Protein AF-A0A848TI97-F1 (afdb_monomer_lite)

Sequence (240 aa):
MSGLKALLAIALVTLWPMAAMAQETSETAPTTDTRAETGGAQTLEDILRRQRGEEVDNSFRRDAVGNLEGGAPATNPLGTLGGASDPELWRAMRFGEADVTSQVRAPGATLLIQDSGMAWLQFREGPLRTYGGYFLLGVIALLALFFLIRGRIRIEHGKAGVTIERFKAVERFGHWLLAGSFILLGITGLITLFGRNGLMEWIGRENYATIALWSKWVHNNVSWAFMLGLVMVFVMWVFH

Radius of gyration: 33.2 Å; chains: 1; bounding box: 82×74×92 Å

Secondary structure (DSSP, 8-state):
--SSTTTSSSTTS---------------S-S--TTGGGT-PPPHHHHHHHHTT-----HHHHH----TT-PPPS-STT-PPPSS-HHHHHHHHHHT-S----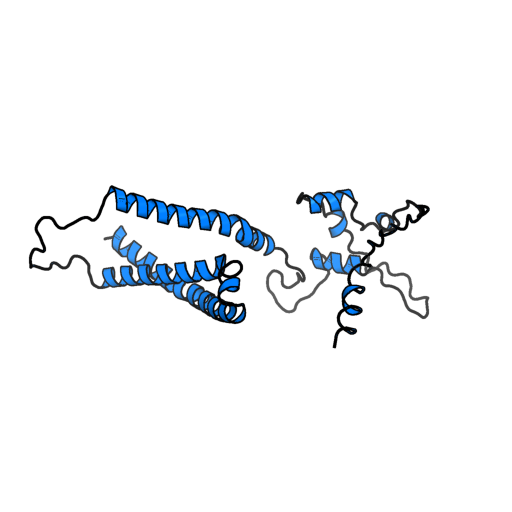SS-STTTT-SS--THHHHHHHIIIIIHHHHHHHHHHHHHHHHHHHHHH-----TT---S-----S-HHHHHHHHHHHHHHHHHHHHHHHHHHGGGTHHHHH-HHHHHHHHHHHHHHHHHHHHHHHHHHHHHHHHHH--

Structure (mmCIF, N/CA/C/O backbone):
data_AF-A0A848TI97-F1
#
_entry.id   AF-A0A848TI97-F1
#
loop_
_atom_site.group_PDB
_atom_site.id
_atom_site.type_symbol
_atom_site.label_atom_id
_atom_site.label_alt_id
_atom_site.label_comp_id
_atom_site.label_asym_id
_atom_site.label_entity_id
_atom_site.label_seq_id
_atom_site.pdbx_PDB_ins_code
_atom_site.Cartn_x
_atom_site.Cartn_y
_atom_site.Cartn_z
_atom_site.occupancy
_atom_site.B_iso_or_equiv
_atom_site.auth_seq_id
_atom_site.auth_comp_id
_atom_site.auth_asym_id
_atom_site.auth_atom_id
_atom_site.pdbx_PDB_model_num
ATOM 1 N N . MET A 1 1 ? -2.902 54.847 -37.237 1.00 53.16 1 MET A N 1
ATOM 2 C CA . MET A 1 1 ? -2.267 53.625 -36.675 1.00 53.16 1 MET A CA 1
ATOM 3 C C . MET A 1 1 ? -2.970 52.349 -37.167 1.00 53.16 1 MET A C 1
ATOM 5 O O . MET A 1 1 ? -3.284 51.465 -36.379 1.00 53.16 1 MET A O 1
ATOM 9 N N . SER A 1 2 ? -3.223 52.237 -38.474 1.00 55.47 2 SER A N 1
ATOM 10 C CA . SER A 1 2 ? -4.084 51.200 -39.076 1.00 55.47 2 SER A CA 1
ATOM 11 C C . SER A 1 2 ? -3.368 50.309 -40.102 1.00 55.47 2 SER A C 1
ATOM 13 O O . SER A 1 2 ? -4.016 49.500 -40.749 1.00 55.47 2 SER A O 1
ATOM 15 N N . GLY A 1 3 ? -2.041 50.424 -40.245 1.00 47.78 3 GLY A N 1
ATOM 16 C CA . GLY A 1 3 ? -1.264 49.641 -41.220 1.00 47.78 3 GLY A CA 1
ATOM 17 C C . GLY A 1 3 ? -0.557 48.405 -40.653 1.00 47.78 3 GLY A C 1
ATOM 18 O O . GLY A 1 3 ? -0.240 47.491 -41.401 1.00 47.78 3 GLY A O 1
ATOM 19 N N . LEU A 1 4 ? -0.331 48.333 -39.334 1.00 49.47 4 LEU A N 1
ATOM 20 C CA . LEU A 1 4 ? 0.509 47.278 -38.743 1.00 49.47 4 LEU A CA 1
ATOM 21 C C . LEU A 1 4 ? -0.271 46.012 -38.345 1.00 49.47 4 LEU A C 1
ATOM 23 O O . LEU A 1 4 ? 0.311 44.945 -38.193 1.00 49.47 4 LEU A O 1
ATOM 27 N N . LYS A 1 5 ? -1.602 46.101 -38.218 1.00 44.88 5 LYS A N 1
ATOM 28 C CA . LYS A 1 5 ? -2.453 44.953 -37.853 1.00 44.88 5 LYS A CA 1
ATOM 29 C C . LYS A 1 5 ? -2.842 44.072 -39.049 1.00 44.88 5 LYS A C 1
ATOM 31 O O . LYS A 1 5 ? -3.209 42.924 -38.843 1.00 44.88 5 LYS A O 1
ATOM 36 N N . ALA A 1 6 ? -2.720 44.574 -40.281 1.00 48.06 6 ALA A N 1
ATOM 37 C CA . ALA A 1 6 ? -3.031 43.806 -41.491 1.00 48.06 6 ALA A CA 1
ATOM 38 C C . ALA A 1 6 ? -1.888 42.860 -41.914 1.00 48.06 6 ALA A C 1
ATOM 40 O O . ALA A 1 6 ? -2.142 41.823 -42.516 1.00 48.06 6 ALA A O 1
ATOM 41 N N . LEU A 1 7 ? -0.640 43.164 -41.539 1.00 45.84 7 LEU A N 1
ATOM 42 C CA . LEU A 1 7 ? 0.528 42.326 -41.846 1.00 45.84 7 LEU A CA 1
ATOM 43 C C . LEU A 1 7 ? 0.664 41.102 -40.925 1.00 45.84 7 LEU A C 1
ATOM 45 O O . LEU A 1 7 ? 1.221 40.090 -41.334 1.00 45.84 7 LEU A O 1
ATOM 49 N N . LEU A 1 8 ? 0.091 41.148 -39.719 1.00 44.03 8 LEU A N 1
ATOM 50 C CA . LEU A 1 8 ? 0.062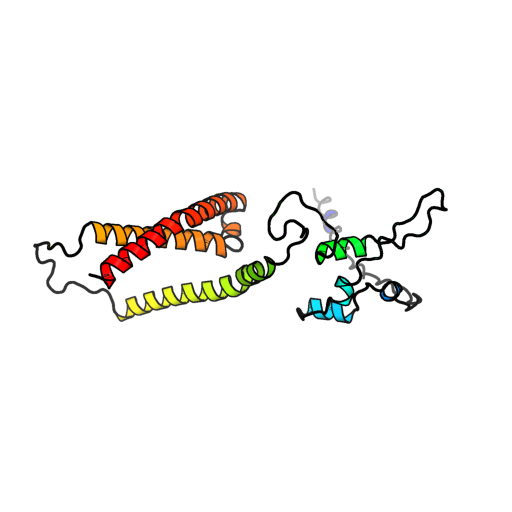 40.009 -38.791 1.00 44.03 8 LEU A CA 1
ATOM 51 C C . LEU A 1 8 ? -1.095 39.030 -39.054 1.00 44.03 8 LEU A C 1
ATOM 53 O O . LEU A 1 8 ? -1.069 37.915 -38.547 1.00 44.03 8 LEU A O 1
ATOM 57 N N . ALA A 1 9 ? -2.079 39.414 -39.875 1.00 43.94 9 ALA A N 1
ATOM 58 C CA . ALA A 1 9 ? -3.215 38.563 -40.238 1.00 43.94 9 ALA A CA 1
ATOM 59 C C . ALA A 1 9 ? -2.976 37.715 -41.505 1.00 43.94 9 ALA A C 1
ATOM 61 O O . ALA A 1 9 ? -3.715 36.768 -41.748 1.00 43.94 9 ALA A O 1
ATOM 62 N N . ILE A 1 10 ? -1.929 38.009 -42.288 1.00 46.66 10 ILE A N 1
ATOM 63 C CA . ILE A 1 10 ? -1.540 37.219 -43.476 1.00 46.66 10 ILE A CA 1
ATOM 64 C C . ILE A 1 10 ? -0.484 36.150 -43.127 1.00 46.66 10 ILE A C 1
ATOM 66 O O . ILE A 1 10 ? -0.292 35.196 -43.873 1.00 46.66 10 ILE A O 1
ATOM 70 N N . ALA A 1 11 ? 0.132 36.223 -41.944 1.00 43.09 11 ALA A N 1
ATOM 71 C CA . ALA A 1 11 ? 1.093 35.224 -41.470 1.00 43.09 11 ALA A CA 1
ATOM 72 C C . ALA A 1 11 ? 0.447 33.947 -40.881 1.00 43.09 11 ALA A C 1
ATOM 74 O O . ALA A 1 11 ? 1.165 33.070 -40.408 1.00 43.09 11 ALA A O 1
ATOM 75 N N . LEU A 1 12 ? -0.889 33.826 -40.892 1.00 47.03 12 LEU A N 1
ATOM 76 C CA . LEU A 1 12 ? -1.622 32.749 -40.208 1.00 47.03 12 LEU A CA 1
ATOM 77 C C . LEU A 1 12 ? -2.397 31.793 -41.142 1.00 47.03 12 LEU A C 1
ATOM 79 O O . LEU A 1 12 ? -3.227 31.029 -40.660 1.00 47.03 12 LEU A O 1
ATOM 83 N N . VAL A 1 13 ? -2.157 31.800 -42.463 1.00 50.47 13 VAL A N 1
ATOM 84 C CA . VAL A 1 13 ? -2.887 30.919 -43.416 1.00 50.47 13 VAL A CA 1
ATOM 85 C C . VAL A 1 13 ? -1.974 30.251 -44.461 1.00 50.47 13 VAL A C 1
ATOM 87 O O . VAL A 1 13 ? -2.384 29.967 -45.578 1.00 50.47 13 VAL A O 1
ATOM 90 N N . THR A 1 14 ? -0.728 29.926 -44.113 1.00 47.53 14 THR A N 1
ATOM 91 C CA . THR A 1 14 ? 0.112 29.036 -44.946 1.00 47.53 14 THR A CA 1
ATOM 92 C C . THR A 1 14 ? 0.763 27.919 -44.132 1.00 47.53 14 THR A C 1
ATOM 94 O O . THR A 1 14 ? 1.925 27.580 -44.319 1.00 47.53 14 THR A O 1
ATOM 97 N N . LEU A 1 15 ? -0.012 27.279 -43.254 1.00 48.12 15 LEU A N 1
ATOM 98 C CA . LEU A 1 15 ? 0.255 25.895 -42.851 1.00 48.12 15 LEU A CA 1
ATOM 99 C C . LEU A 1 15 ? -0.402 24.978 -43.885 1.00 48.12 15 LEU A C 1
ATOM 101 O O . LEU A 1 15 ? -1.470 24.410 -43.668 1.00 48.12 15 LEU A O 1
ATOM 105 N N . TRP A 1 16 ? 0.229 24.893 -45.056 1.00 46.00 16 TRP A N 1
ATOM 106 C CA . TRP A 1 16 ? -0.053 23.827 -46.009 1.00 46.00 16 TRP A CA 1
ATOM 107 C C . TRP A 1 16 ? 0.315 22.511 -45.311 1.00 46.00 16 TRP A C 1
ATOM 109 O O . TRP A 1 16 ? 1.424 22.425 -44.775 1.00 46.00 16 TRP A O 1
ATOM 119 N N . PRO A 1 17 ? -0.559 21.490 -45.268 1.00 47.03 17 PRO A N 1
ATOM 120 C CA . PRO A 1 17 ? -0.139 20.177 -44.821 1.00 47.03 17 PRO A CA 1
ATOM 121 C C . PRO A 1 17 ? 0.879 19.701 -45.850 1.00 47.03 17 PRO A C 1
ATOM 123 O O . PRO A 1 17 ? 0.531 19.337 -46.973 1.00 47.03 17 PRO A O 1
ATOM 126 N N . MET A 1 18 ? 2.156 19.791 -45.497 1.00 46.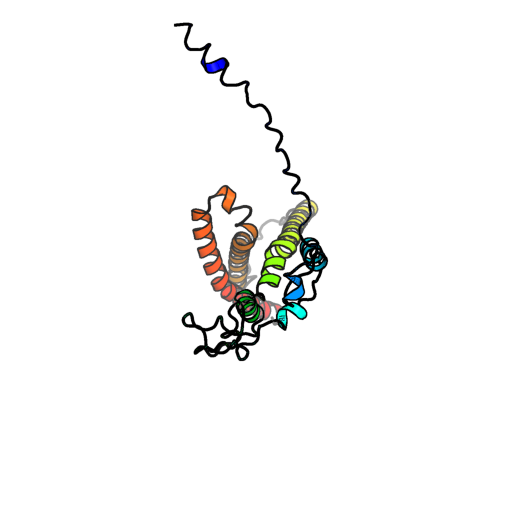97 18 MET A N 1
ATOM 127 C CA . MET A 1 18 ? 3.212 19.124 -46.227 1.00 46.97 18 MET A CA 1
ATOM 128 C C . MET A 1 18 ? 2.890 17.643 -46.079 1.00 46.97 18 MET A C 1
ATOM 130 O O . MET A 1 18 ? 3.124 17.053 -45.025 1.00 46.97 18 MET A O 1
ATOM 134 N N . ALA A 1 19 ? 2.217 17.087 -47.089 1.00 49.47 19 ALA A N 1
ATOM 135 C CA . ALA A 1 19 ? 2.022 15.660 -47.207 1.00 49.47 19 ALA A CA 1
ATOM 136 C C . ALA A 1 19 ? 3.409 15.056 -47.022 1.00 49.47 19 ALA A C 1
ATOM 138 O O . ALA A 1 19 ? 4.317 15.343 -47.804 1.00 49.47 19 ALA A O 1
ATOM 139 N N . ALA A 1 20 ? 3.592 14.319 -45.928 1.00 46.25 20 ALA A N 1
ATOM 140 C CA . ALA A 1 20 ? 4.771 13.509 -45.746 1.00 46.25 20 ALA A CA 1
ATOM 141 C C . ALA A 1 20 ? 4.790 12.568 -46.949 1.00 46.25 20 ALA A C 1
ATOM 143 O O . ALA A 1 20 ? 4.002 11.628 -47.025 1.00 46.25 20 ALA A O 1
ATOM 144 N N . MET A 1 21 ? 5.619 12.893 -47.938 1.00 47.53 21 MET A N 1
ATOM 145 C CA . MET A 1 21 ? 5.989 11.958 -48.978 1.00 47.53 21 MET A CA 1
ATOM 146 C C . MET A 1 21 ? 6.680 10.832 -48.222 1.00 47.53 21 MET A C 1
ATOM 148 O O . MET A 1 21 ? 7.819 10.979 -47.781 1.00 47.53 21 MET A O 1
ATOM 152 N N . ALA A 1 22 ? 5.941 9.753 -47.966 1.00 41.53 22 ALA A N 1
ATOM 153 C CA . ALA A 1 22 ? 6.539 8.491 -47.596 1.00 41.53 22 ALA A CA 1
ATOM 154 C C . ALA A 1 22 ? 7.523 8.187 -48.721 1.00 41.53 22 ALA A C 1
ATOM 1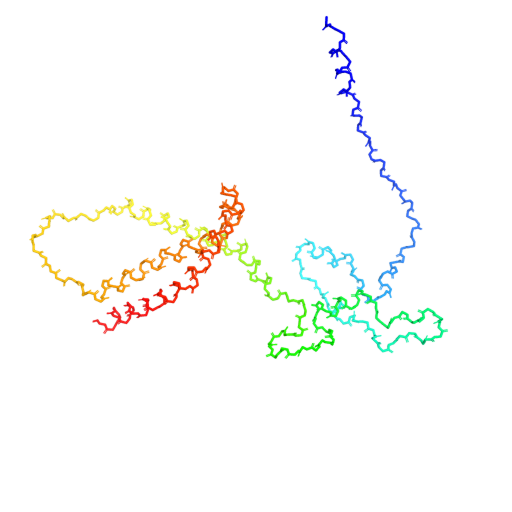56 O O . ALA A 1 22 ? 7.132 8.014 -49.874 1.00 41.53 22 ALA A O 1
ATOM 157 N N . GLN A 1 23 ? 8.809 8.261 -48.405 1.00 41.59 23 GLN A N 1
ATOM 158 C CA . GLN A 1 23 ? 9.839 7.865 -49.336 1.00 41.59 23 GLN A CA 1
ATOM 159 C C . GLN A 1 23 ? 9.657 6.358 -49.516 1.00 41.59 23 GLN A C 1
ATOM 161 O O . GLN A 1 23 ? 10.017 5.591 -48.626 1.00 41.59 23 GLN A O 1
ATOM 166 N N . GLU A 1 24 ? 9.027 5.940 -50.617 1.00 39.12 24 GLU A N 1
ATOM 167 C CA . GLU A 1 24 ? 9.082 4.555 -51.073 1.00 39.12 24 GLU A CA 1
ATOM 168 C C . GLU A 1 24 ? 10.549 4.267 -51.393 1.00 39.12 24 GLU A C 1
ATOM 170 O O . GLU A 1 24 ? 11.046 4.503 -52.494 1.00 39.12 24 GLU A O 1
ATOM 175 N N . THR A 1 25 ? 11.289 3.815 -50.385 1.00 41.06 25 THR A N 1
ATOM 176 C CA . THR A 1 25 ? 12.524 3.081 -50.610 1.00 41.06 25 THR A CA 1
ATOM 177 C C . THR A 1 25 ? 12.141 1.863 -51.423 1.00 41.06 25 THR A C 1
ATOM 179 O O . THR A 1 25 ? 11.488 0.961 -50.905 1.00 41.06 25 THR A O 1
ATOM 182 N N . SER A 1 26 ? 12.512 1.860 -52.702 1.00 40.53 26 SER A N 1
ATOM 183 C CA . SER A 1 26 ? 12.448 0.674 -53.541 1.00 40.53 26 SER A CA 1
ATOM 184 C C . SER A 1 26 ? 13.139 -0.465 -52.792 1.00 40.53 26 SER A C 1
ATOM 186 O O . SER A 1 26 ? 14.353 -0.427 -52.573 1.00 40.53 26 SER A O 1
ATOM 188 N N . GLU A 1 27 ? 12.348 -1.436 -52.336 1.00 45.88 27 GLU A N 1
ATOM 189 C CA . GLU A 1 27 ? 12.813 -2.678 -51.728 1.00 45.88 27 GLU A CA 1
ATOM 190 C C . GLU A 1 27 ? 13.567 -3.495 -52.779 1.00 45.88 27 GLU A C 1
ATOM 192 O O . GLU A 1 27 ? 13.060 -4.415 -53.408 1.00 45.88 27 GLU A O 1
ATOM 197 N N . THR A 1 28 ? 14.830 -3.146 -52.961 1.00 43.72 28 THR A N 1
ATOM 198 C CA . THR A 1 28 ? 15.883 -4.099 -53.303 1.00 43.72 28 THR A CA 1
ATOM 199 C C . THR A 1 28 ? 16.919 -4.064 -52.187 1.00 43.72 28 THR A C 1
ATOM 201 O O . THR A 1 28 ? 18.118 -3.951 -52.418 1.00 43.72 28 THR A O 1
ATOM 204 N N . ALA A 1 29 ? 16.445 -4.115 -50.939 1.00 43.94 29 ALA A N 1
ATOM 205 C CA . ALA A 1 29 ? 17.252 -4.684 -49.875 1.00 43.94 29 ALA A CA 1
ATOM 206 C C . ALA A 1 29 ? 17.228 -6.205 -50.086 1.00 43.94 29 ALA A C 1
ATOM 208 O O . ALA A 1 29 ? 16.154 -6.750 -50.356 1.00 43.94 29 ALA A O 1
ATOM 209 N N . PRO A 1 30 ? 18.366 -6.911 -50.014 1.00 46.81 30 PRO A N 1
ATOM 210 C CA . PRO A 1 30 ? 18.322 -8.362 -49.989 1.00 46.81 30 PRO A CA 1
ATOM 211 C C . PRO A 1 30 ? 17.417 -8.777 -48.823 1.00 46.81 30 PRO A C 1
ATOM 213 O O . PRO A 1 30 ? 17.625 -8.355 -47.689 1.00 46.81 30 PRO A O 1
ATOM 216 N N . THR A 1 31 ? 16.405 -9.598 -49.104 1.00 51.91 31 THR A N 1
ATOM 217 C CA . THR A 1 31 ? 15.517 -10.233 -48.112 1.00 51.91 31 THR A CA 1
ATOM 218 C C . THR A 1 31 ? 16.251 -11.238 -47.219 1.00 51.91 31 THR A C 1
ATOM 220 O O . THR A 1 31 ? 15.635 -11.928 -46.409 1.00 51.91 31 THR A O 1
ATOM 223 N N . THR A 1 32 ? 17.573 -11.325 -47.346 1.00 53.19 32 THR A N 1
ATOM 224 C CA . THR A 1 32 ? 18.442 -11.999 -46.398 1.00 53.19 32 THR A CA 1
ATOM 225 C C . THR A 1 32 ? 18.477 -11.170 -45.120 1.00 53.19 32 THR A C 1
ATOM 227 O O . THR A 1 32 ? 19.192 -10.171 -45.030 1.00 53.19 32 THR A O 1
ATOM 230 N N . ASP A 1 33 ? 17.683 -11.570 -44.127 1.00 57.28 33 ASP A N 1
ATOM 231 C CA . ASP A 1 33 ? 17.816 -11.077 -42.759 1.00 57.28 33 ASP A CA 1
ATOM 232 C C . ASP A 1 33 ? 19.181 -11.523 -42.214 1.00 57.28 33 ASP A C 1
ATOM 234 O O . ASP A 1 33 ? 19.317 -12.556 -41.559 1.00 57.28 33 ASP A O 1
ATOM 238 N N . THR A 1 34 ? 20.216 -10.736 -42.505 1.00 58.34 34 THR A N 1
ATOM 239 C CA . THR A 1 34 ? 21.594 -10.946 -42.035 1.00 58.34 34 THR A CA 1
ATOM 240 C C . THR A 1 34 ? 21.673 -11.005 -40.509 1.00 58.34 34 THR A C 1
ATOM 242 O O . THR A 1 34 ? 22.643 -11.512 -39.948 1.00 58.34 34 THR A O 1
ATOM 245 N N . ARG A 1 35 ? 20.637 -10.529 -39.801 1.00 59.88 35 ARG A N 1
ATOM 246 C CA . ARG A 1 35 ? 20.524 -10.663 -38.351 1.00 59.88 35 ARG A CA 1
ATOM 247 C C . ARG A 1 35 ? 20.153 -12.087 -37.950 1.00 59.88 35 ARG A C 1
ATOM 249 O O . ARG A 1 35 ? 20.730 -12.596 -36.989 1.00 59.88 35 ARG A O 1
ATOM 256 N N . ALA A 1 36 ? 19.232 -12.733 -38.664 1.00 59.34 36 ALA A N 1
ATOM 257 C CA . ALA A 1 36 ? 18.858 -14.128 -38.422 1.00 59.34 36 ALA A CA 1
ATOM 258 C C . ALA A 1 36 ? 20.059 -15.075 -38.590 1.00 59.34 36 ALA A C 1
ATOM 260 O O . ALA A 1 36 ? 20.209 -16.023 -37.820 1.00 59.34 36 ALA A O 1
ATOM 261 N N . GLU A 1 37 ? 20.970 -14.755 -39.512 1.00 58.28 37 GLU A N 1
ATOM 262 C CA . GLU A 1 37 ? 22.201 -15.520 -39.765 1.00 58.28 37 GLU A CA 1
ATOM 263 C C . GLU A 1 37 ? 23.204 -15.487 -38.599 1.00 58.28 37 GLU A C 1
ATOM 265 O O . GLU A 1 37 ? 24.027 -16.388 -38.466 1.00 58.28 37 GLU A O 1
ATOM 270 N N . THR A 1 38 ? 23.106 -14.498 -37.702 1.00 61.78 38 THR A N 1
ATOM 271 C CA . THR A 1 38 ? 23.976 -14.382 -36.513 1.00 61.78 38 THR A CA 1
ATOM 272 C C . THR A 1 38 ? 23.453 -15.156 -35.293 1.00 61.78 38 THR A C 1
ATOM 274 O O . THR A 1 38 ? 23.946 -14.976 -34.183 1.00 61.78 38 THR A O 1
ATOM 277 N N . GLY A 1 39 ? 22.438 -16.016 -35.469 1.00 58.78 39 GLY A N 1
ATOM 278 C CA . GLY A 1 39 ? 22.024 -17.028 -34.482 1.00 58.78 39 GLY A CA 1
ATOM 279 C C . GLY A 1 39 ? 21.365 -16.501 -33.200 1.00 58.78 39 GLY A C 1
ATOM 280 O O . GLY A 1 39 ? 21.040 -17.279 -32.309 1.00 58.78 39 GLY A O 1
ATOM 281 N N . GLY A 1 40 ? 21.141 -15.187 -33.092 1.00 64.12 40 GLY A N 1
ATOM 282 C CA . GLY A 1 40 ? 20.609 -14.550 -31.883 1.00 64.12 40 GLY A CA 1
ATOM 283 C C . GLY A 1 40 ? 19.480 -13.543 -32.113 1.00 64.12 40 GLY A C 1
ATOM 284 O O . GLY A 1 40 ? 19.092 -12.854 -31.160 1.00 64.12 40 GLY A O 1
ATOM 285 N N . ALA A 1 41 ? 18.984 -13.404 -33.344 1.00 72.19 41 ALA A N 1
ATOM 286 C CA . ALA A 1 41 ? 17.904 -12.480 -33.674 1.00 72.19 41 ALA A CA 1
ATOM 287 C C . ALA A 1 41 ? 16.542 -13.027 -33.250 1.00 72.19 41 ALA A C 1
ATOM 289 O O . ALA A 1 41 ? 16.267 -14.215 -33.360 1.00 72.19 41 ALA A O 1
ATOM 290 N N . GLN A 1 42 ? 15.679 -12.134 -32.772 1.00 79.00 42 GLN A N 1
ATOM 291 C CA . GLN A 1 42 ? 14.278 -12.479 -32.569 1.00 79.00 42 GLN A CA 1
ATOM 292 C C . GLN A 1 42 ? 13.565 -12.529 -33.906 1.00 79.00 42 GLN A C 1
ATOM 294 O O . GLN A 1 42 ? 13.802 -11.658 -34.745 1.00 79.00 42 GLN A O 1
ATOM 299 N N . THR A 1 43 ? 12.651 -13.479 -34.062 1.00 84.50 43 THR A N 1
ATOM 300 C CA . THR A 1 43 ? 11.761 -13.468 -35.219 1.00 84.50 43 THR A CA 1
ATOM 301 C C . THR A 1 43 ? 10.735 -12.343 -35.081 1.00 84.50 43 THR A C 1
ATOM 303 O O . THR A 1 43 ? 10.448 -11.858 -33.980 1.00 84.50 43 THR A O 1
ATOM 306 N N . LEU A 1 44 ? 10.151 -11.924 -36.205 1.00 86.31 44 LEU A N 1
ATOM 307 C CA . LEU A 1 44 ? 9.017 -11.001 -36.187 1.00 86.31 44 LEU A CA 1
ATOM 308 C C . LEU A 1 44 ? 7.871 -11.554 -35.329 1.00 86.31 44 LEU A C 1
ATOM 310 O O . LEU A 1 44 ? 7.284 -10.809 -34.548 1.00 86.31 44 LEU A O 1
ATOM 314 N N . GLU A 1 45 ? 7.592 -12.856 -35.423 1.00 86.31 45 GLU A N 1
ATOM 315 C CA . GLU A 1 45 ? 6.532 -13.480 -34.632 1.00 86.31 45 GLU A CA 1
ATOM 316 C C . GLU A 1 45 ? 6.812 -13.353 -33.130 1.00 86.31 45 GLU A C 1
ATOM 318 O O . GLU A 1 45 ? 5.928 -12.937 -32.389 1.00 86.31 45 GLU A O 1
ATOM 323 N N . ASP A 1 46 ? 8.048 -13.568 -32.671 1.00 85.38 46 ASP A N 1
ATOM 324 C CA . ASP A 1 46 ? 8.413 -13.370 -31.258 1.00 85.38 46 ASP A CA 1
ATOM 325 C C . ASP A 1 46 ? 8.172 -11.932 -30.781 1.00 85.38 46 ASP A C 1
ATOM 327 O O . ASP A 1 46 ? 7.780 -11.691 -29.633 1.00 85.38 46 ASP A O 1
ATOM 331 N N . ILE A 1 47 ? 8.426 -10.953 -31.654 1.00 85.81 47 ILE A N 1
ATOM 332 C CA . ILE A 1 47 ? 8.194 -9.536 -31.357 1.00 85.81 47 ILE A CA 1
ATOM 333 C C . ILE A 1 47 ? 6.694 -9.275 -31.230 1.00 85.81 47 ILE A C 1
ATOM 335 O O . ILE A 1 47 ? 6.265 -8.651 -30.254 1.00 85.81 47 ILE A O 1
ATOM 339 N N . LEU A 1 48 ? 5.900 -9.775 -32.177 1.00 91.50 48 LEU A N 1
ATOM 340 C CA . LEU A 1 48 ? 4.450 -9.609 -32.170 1.00 91.50 48 LEU A CA 1
ATOM 341 C C . LEU A 1 48 ? 3.808 -10.327 -30.973 1.00 91.50 48 LEU A C 1
ATOM 343 O O . LEU A 1 48 ? 2.962 -9.735 -30.303 1.00 91.50 48 LEU A O 1
ATOM 347 N N . ARG A 1 49 ? 4.255 -11.540 -30.624 1.00 91.88 49 ARG A N 1
ATOM 348 C CA . ARG A 1 49 ? 3.808 -12.271 -29.422 1.00 91.88 49 ARG A CA 1
ATOM 349 C C . ARG A 1 49 ? 4.046 -11.467 -28.150 1.00 91.88 49 ARG A C 1
ATOM 351 O O . ARG A 1 49 ? 3.121 -11.280 -27.363 1.00 91.88 49 ARG A O 1
ATOM 358 N N . ARG A 1 50 ? 5.238 -10.879 -27.989 1.00 88.62 50 ARG A N 1
ATOM 359 C CA . ARG A 1 50 ? 5.526 -9.990 -26.850 1.00 88.62 50 ARG A CA 1
ATOM 360 C C . ARG A 1 50 ? 4.613 -8.765 -26.827 1.00 88.62 50 ARG A C 1
ATOM 362 O O . ARG A 1 50 ? 4.161 -8.375 -25.755 1.00 88.62 50 ARG A O 1
ATOM 369 N N . GLN A 1 51 ? 4.352 -8.148 -27.980 1.00 92.06 51 GLN A N 1
ATOM 370 C CA . GLN A 1 51 ? 3.448 -6.994 -28.065 1.00 92.06 51 GLN A CA 1
ATOM 371 C C . GLN A 1 51 ? 2.008 -7.354 -27.681 1.00 92.06 51 GLN A C 1
ATOM 373 O O . GLN A 1 51 ? 1.319 -6.530 -27.085 1.00 92.06 51 GLN A O 1
ATOM 378 N N . ARG A 1 52 ? 1.575 -8.588 -27.963 1.00 94.44 52 ARG A N 1
ATOM 379 C CA . ARG A 1 52 ? 0.284 -9.131 -27.515 1.00 94.44 52 ARG A CA 1
ATOM 380 C C . ARG A 1 52 ? 0.276 -9.564 -26.041 1.00 94.44 52 ARG A C 1
ATOM 382 O O . ARG A 1 52 ? -0.787 -9.875 -25.517 1.00 94.44 52 ARG A O 1
ATOM 389 N N . GLY A 1 53 ? 1.428 -9.561 -25.367 1.00 86.75 53 GLY A N 1
ATOM 390 C CA . GLY A 1 53 ? 1.571 -10.040 -23.990 1.00 86.75 53 GLY A CA 1
ATOM 391 C C . GLY A 1 53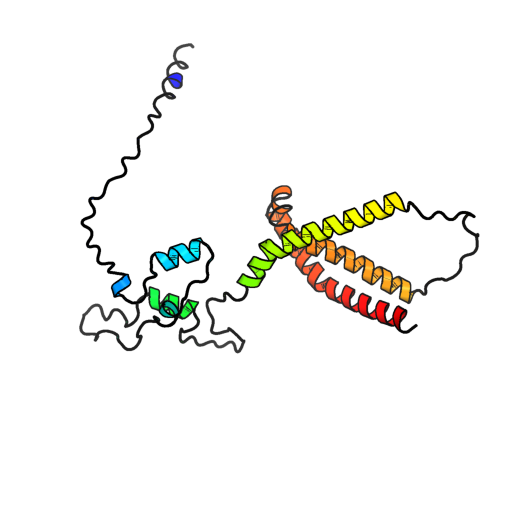 ? 1.587 -11.567 -23.861 1.00 86.75 53 GLY A C 1
ATOM 392 O O . GLY A 1 53 ? 1.353 -12.083 -22.772 1.00 86.75 53 GLY A O 1
ATOM 393 N N . GLU A 1 54 ? 1.842 -12.290 -24.952 1.00 90.69 54 GLU A N 1
ATOM 394 C CA . GLU A 1 54 ? 1.978 -13.747 -24.948 1.00 90.69 54 GLU A CA 1
ATOM 395 C C . GLU A 1 54 ? 3.365 -14.182 -24.461 1.00 90.69 54 GLU A C 1
ATOM 397 O O . GLU A 1 54 ? 4.358 -13.460 -24.605 1.00 90.69 54 GLU A O 1
ATOM 402 N N . GLU A 1 55 ? 3.446 -15.399 -23.921 1.00 86.00 55 GLU A N 1
ATOM 403 C CA . GLU A 1 55 ? 4.726 -16.009 -23.574 1.00 86.00 55 GLU A CA 1
ATOM 404 C C . GLU A 1 55 ? 5.562 -16.266 -24.832 1.00 86.00 55 GLU A C 1
ATOM 406 O O . GLU A 1 55 ? 5.108 -16.881 -25.799 1.00 86.00 55 GLU A O 1
ATOM 411 N N . VAL A 1 56 ? 6.809 -15.802 -24.796 1.00 86.75 56 VAL A N 1
ATOM 412 C CA . VAL A 1 56 ? 7.800 -15.995 -25.857 1.00 86.75 56 VAL A CA 1
ATOM 413 C C . VAL A 1 56 ? 8.863 -16.949 -25.337 1.00 86.75 56 VAL A C 1
ATOM 415 O O . VAL A 1 56 ? 9.404 -16.728 -24.250 1.00 86.75 56 VAL A O 1
ATOM 418 N N . ASP A 1 57 ? 9.190 -17.981 -26.115 1.00 84.75 57 ASP A N 1
ATOM 419 C CA . ASP A 1 57 ? 10.324 -18.837 -25.787 1.00 84.75 57 ASP A CA 1
ATOM 420 C C . ASP A 1 57 ? 11.625 -18.040 -25.953 1.00 84.75 57 ASP A C 1
ATOM 422 O O . ASP A 1 57 ? 11.905 -17.455 -26.999 1.00 84.75 57 ASP A O 1
ATOM 426 N N . ASN A 1 58 ? 12.402 -17.968 -24.876 1.00 84.06 58 ASN A N 1
ATOM 427 C CA . ASN A 1 58 ? 13.677 -17.263 -24.847 1.00 84.06 58 ASN A CA 1
ATOM 428 C C . ASN A 1 58 ? 14.867 -18.233 -24.770 1.00 84.06 58 ASN A C 1
ATOM 430 O O . ASN A 1 58 ? 15.980 -17.754 -24.562 1.00 84.06 58 ASN A O 1
ATOM 434 N N . SER A 1 59 ? 14.664 -19.546 -24.942 1.00 84.38 59 SER A N 1
ATOM 435 C CA . SER A 1 59 ? 15.728 -20.567 -24.971 1.00 84.38 59 SER A CA 1
ATOM 436 C C . SER A 1 59 ? 16.863 -20.173 -25.924 1.00 84.38 59 SER A C 1
ATOM 438 O O . SER A 1 59 ? 17.986 -19.936 -25.486 1.00 84.38 59 SER A O 1
ATOM 440 N N . PHE A 1 60 ? 16.533 -19.888 -27.189 1.00 82.38 60 PHE A N 1
ATOM 441 C CA . PHE A 1 60 ? 17.500 -19.470 -28.213 1.00 82.38 60 PHE A CA 1
ATOM 442 C C . PHE A 1 60 ? 18.308 -18.220 -27.825 1.00 82.38 60 PHE A C 1
ATOM 444 O O . PHE A 1 60 ? 19.438 -18.028 -28.264 1.00 82.38 60 PHE A O 1
ATOM 451 N N . ARG A 1 61 ? 17.727 -17.330 -27.010 1.00 83.44 61 ARG A N 1
ATOM 452 C CA . ARG A 1 61 ? 18.408 -16.135 -26.507 1.00 83.44 61 ARG A CA 1
ATOM 453 C C . ARG A 1 61 ? 19.297 -16.482 -25.328 1.00 83.44 61 ARG A C 1
ATOM 455 O O . ARG A 1 61 ? 20.410 -15.977 -25.256 1.00 83.44 61 ARG A O 1
ATOM 462 N N . ARG A 1 62 ? 18.787 -17.274 -24.392 1.00 84.00 62 ARG A N 1
ATOM 463 C CA . ARG A 1 62 ? 19.516 -17.668 -23.190 1.00 84.00 62 ARG A CA 1
ATOM 464 C C . ARG A 1 62 ? 20.797 -18.410 -23.544 1.00 84.00 62 ARG A C 1
ATOM 466 O O . ARG A 1 62 ? 21.822 -18.106 -22.956 1.00 84.00 62 ARG A O 1
ATOM 473 N N . ASP A 1 63 ? 20.738 -19.271 -24.551 1.00 83.62 63 ASP A N 1
ATOM 474 C CA . ASP A 1 63 ? 21.860 -20.133 -24.922 1.00 83.62 63 ASP A CA 1
ATOM 475 C C . ASP A 1 63 ? 22.880 -19.417 -25.829 1.00 83.62 63 ASP A C 1
ATOM 477 O O . ASP A 1 63 ? 24.051 -19.785 -25.891 1.00 83.62 63 ASP A O 1
ATOM 481 N N . ALA A 1 64 ? 22.471 -18.342 -26.510 1.00 83.50 64 ALA A N 1
ATOM 482 C CA . ALA A 1 64 ? 23.335 -17.562 -27.391 1.00 83.50 64 ALA A CA 1
ATOM 483 C C . ALA A 1 64 ? 24.163 -16.517 -26.612 1.00 83.50 64 ALA A C 1
ATOM 485 O O . ALA A 1 64 ? 23.976 -15.310 -26.770 1.00 83.50 64 ALA A O 1
ATOM 486 N N . VAL A 1 65 ? 25.082 -16.941 -25.749 1.00 80.50 65 VAL A N 1
ATOM 487 C CA . VAL A 1 65 ? 25.936 -16.034 -24.941 1.00 80.50 65 VAL A CA 1
ATOM 488 C C . VAL A 1 65 ? 27.309 -15.738 -25.556 1.00 80.50 65 VAL A C 1
ATOM 490 O O . VAL A 1 65 ? 28.139 -15.085 -24.929 1.00 80.50 65 VAL A O 1
ATOM 493 N N . GLY A 1 66 ? 27.518 -16.139 -26.814 1.00 75.75 66 GLY A N 1
ATOM 494 C CA . GLY A 1 66 ? 28.789 -15.984 -27.522 1.00 75.75 66 GLY A CA 1
ATOM 495 C C . GLY A 1 66 ? 29.853 -16.972 -27.036 1.00 75.75 66 GLY A C 1
ATOM 496 O O . GLY A 1 66 ? 29.698 -17.622 -26.003 1.00 75.75 66 GLY A O 1
ATOM 497 N N . ASN A 1 67 ? 30.943 -17.110 -27.794 1.00 73.38 67 ASN A N 1
ATOM 498 C CA . ASN A 1 67 ? 32.066 -17.969 -27.415 1.00 73.38 67 ASN A CA 1
ATOM 499 C C . ASN A 1 67 ? 33.266 -17.110 -27.009 1.00 73.38 67 ASN A C 1
ATOM 501 O O . ASN A 1 67 ? 34.049 -16.687 -27.858 1.00 73.38 67 ASN A O 1
ATOM 505 N N . LEU A 1 68 ? 33.446 -16.895 -25.705 1.00 65.81 68 LEU A N 1
ATOM 506 C CA . LEU A 1 68 ? 34.558 -16.098 -25.172 1.00 65.81 68 LEU A CA 1
ATOM 507 C C . LEU A 1 68 ? 35.942 -16.658 -25.556 1.00 65.81 68 LEU A C 1
ATOM 509 O O . LEU A 1 68 ? 36.893 -15.888 -25.681 1.00 65.81 68 LEU A O 1
ATOM 513 N N . GLU A 1 69 ? 36.051 -17.966 -25.802 1.00 65.44 69 GLU A N 1
ATOM 514 C CA . GLU A 1 69 ? 37.301 -18.648 -26.165 1.00 65.44 69 GLU A CA 1
ATOM 515 C C . GLU A 1 69 ? 37.555 -18.687 -27.685 1.00 65.44 69 GLU A C 1
ATOM 517 O O . GLU A 1 69 ? 38.658 -19.002 -28.127 1.00 65.44 69 GLU A O 1
ATOM 522 N N . GLY A 1 70 ? 36.554 -18.346 -28.504 1.00 63.97 70 GLY A N 1
ATOM 523 C CA . GLY A 1 70 ? 36.575 -18.476 -29.968 1.00 63.97 70 GLY A CA 1
ATOM 524 C C . GLY A 1 70 ? 37.081 -17.252 -30.735 1.00 63.97 70 GLY A C 1
ATOM 525 O O . GLY A 1 70 ? 36.818 -17.140 -31.932 1.00 63.97 70 GLY A O 1
ATOM 526 N N . GLY A 1 71 ? 37.753 -16.309 -30.068 1.00 64.25 71 GLY A N 1
ATOM 527 C CA . GLY A 1 71 ? 38.252 -15.086 -30.703 1.00 64.25 71 GLY A CA 1
ATOM 528 C C . GLY A 1 71 ? 39.238 -15.376 -31.841 1.00 64.25 71 GLY A C 1
ATOM 529 O O . GLY A 1 71 ? 40.099 -16.248 -31.722 1.00 64.25 71 GLY A O 1
ATOM 530 N N . ALA A 1 72 ? 39.133 -14.627 -32.946 1.00 64.69 72 ALA A N 1
ATOM 531 C CA . ALA A 1 72 ? 40.101 -14.704 -34.043 1.00 64.69 72 ALA A CA 1
ATOM 532 C C . ALA A 1 72 ? 41.531 -14.475 -33.511 1.00 64.69 72 ALA A C 1
ATOM 534 O O . ALA A 1 72 ? 41.695 -13.720 -32.556 1.00 64.69 72 ALA A O 1
ATOM 535 N N . PRO A 1 73 ? 42.576 -15.093 -34.088 1.00 65.00 73 PRO A N 1
ATOM 536 C CA . PRO A 1 73 ? 43.946 -14.916 -33.612 1.00 65.00 73 PRO A CA 1
ATOM 537 C C . PRO A 1 73 ? 44.410 -13.456 -33.754 1.00 65.00 73 PRO A C 1
ATOM 539 O O . PRO A 1 73 ? 44.034 -12.762 -34.699 1.00 65.00 73 PRO A O 1
ATOM 542 N N . ALA A 1 74 ? 45.254 -12.989 -32.824 1.00 66.31 74 ALA A N 1
ATOM 543 C CA . ALA A 1 74 ? 45.773 -11.615 -32.760 1.00 66.31 74 ALA A CA 1
ATOM 544 C C . ALA A 1 74 ? 46.835 -11.317 -33.827 1.00 66.31 74 ALA A C 1
ATOM 546 O O . ALA A 1 74 ? 47.968 -10.954 -33.529 1.00 66.31 74 ALA A O 1
ATOM 547 N N . THR A 1 75 ? 46.468 -11.494 -35.093 1.00 72.50 75 THR A N 1
ATOM 548 C CA . THR A 1 75 ? 47.345 -11.283 -36.250 1.00 72.50 75 THR A CA 1
ATOM 549 C C . THR A 1 75 ? 47.196 -9.891 -36.866 1.00 72.50 75 THR A C 1
ATOM 551 O O . THR A 1 75 ? 47.967 -9.538 -37.753 1.00 72.50 75 THR A O 1
ATOM 554 N N . ASN A 1 76 ? 46.219 -9.092 -36.425 1.00 73.19 76 ASN A N 1
ATOM 555 C CA . ASN A 1 76 ? 45.954 -7.745 -36.934 1.00 73.19 76 ASN A CA 1
ATOM 556 C C . ASN A 1 76 ? 46.533 -6.682 -35.970 1.00 73.19 76 ASN A C 1
ATOM 558 O O . ASN A 1 76 ? 46.309 -6.803 -34.765 1.00 73.19 76 ASN A O 1
ATOM 562 N N . PRO A 1 77 ? 47.232 -5.627 -36.440 1.00 73.00 77 PRO A N 1
ATOM 563 C CA . PRO A 1 77 ? 47.743 -4.536 -35.592 1.00 73.00 77 PRO A CA 1
ATOM 564 C C . PRO A 1 77 ? 46.686 -3.801 -34.748 1.00 73.00 77 PRO A C 1
ATOM 566 O O . PRO A 1 77 ? 47.046 -3.134 -33.783 1.00 73.00 77 PRO A O 1
ATOM 569 N N . LEU A 1 78 ? 45.396 -3.931 -35.080 1.00 74.56 78 LEU A N 1
ATOM 570 C CA . LEU A 1 78 ? 44.274 -3.400 -34.291 1.00 74.56 78 LEU A CA 1
ATOM 571 C C . LEU A 1 78 ? 43.773 -4.359 -33.192 1.00 74.56 78 LEU A C 1
ATOM 573 O O . LEU A 1 78 ? 42.819 -4.035 -32.488 1.00 74.56 78 LEU A O 1
ATOM 577 N N . GLY A 1 79 ? 44.403 -5.525 -33.034 1.00 69.25 79 GLY A N 1
ATOM 578 C CA . GLY A 1 79 ? 43.953 -6.576 -32.126 1.00 69.25 79 GLY A CA 1
ATOM 579 C C . GLY A 1 79 ? 42.789 -7.393 -32.690 1.00 69.25 79 GLY A C 1
ATOM 580 O O . GLY A 1 79 ? 42.462 -7.323 -33.878 1.00 69.25 79 GLY A O 1
ATOM 581 N N . THR A 1 80 ? 42.187 -8.212 -31.829 1.00 67.62 80 THR A N 1
ATOM 582 C CA . THR A 1 80 ? 41.053 -9.081 -32.160 1.00 67.62 80 THR A CA 1
ATOM 583 C C . THR A 1 80 ? 39.789 -8.447 -31.598 1.00 67.62 80 THR A C 1
ATOM 585 O O . THR A 1 80 ? 39.762 -7.990 -30.456 1.00 67.62 80 THR A O 1
ATOM 588 N N . LEU A 1 81 ? 38.729 -8.392 -32.403 1.00 65.25 81 LEU A N 1
ATOM 589 C CA . LEU A 1 81 ? 37.383 -8.233 -31.861 1.00 65.25 81 LEU A CA 1
ATOM 590 C C . LEU A 1 81 ? 37.138 -9.536 -31.082 1.00 65.25 81 LEU A C 1
ATOM 592 O O . LEU A 1 81 ? 37.309 -10.610 -31.658 1.00 65.25 81 LEU A O 1
ATOM 596 N N . GLY A 1 82 ? 36.896 -9.458 -29.772 1.00 69.88 82 GLY A N 1
ATOM 597 C CA . GLY A 1 82 ? 36.775 -10.635 -28.902 1.00 69.88 82 GLY A CA 1
ATOM 598 C C . GLY A 1 82 ? 35.769 -11.678 -29.416 1.00 69.88 82 GLY A C 1
ATOM 599 O O . GLY A 1 82 ? 34.962 -11.404 -30.299 1.00 69.88 82 GLY A O 1
ATOM 600 N N . GLY A 1 83 ? 35.807 -12.893 -28.862 1.00 73.56 83 GLY A N 1
ATOM 601 C CA . GLY A 1 83 ? 34.984 -14.016 -29.342 1.00 73.56 83 GLY A CA 1
ATOM 602 C C . GLY A 1 83 ? 33.469 -13.896 -29.097 1.00 73.56 83 GLY A C 1
ATOM 603 O O . GLY A 1 83 ? 32.701 -14.704 -29.615 1.00 73.56 83 GLY A O 1
ATOM 604 N N . ALA A 1 84 ? 33.030 -12.883 -28.343 1.00 78.31 84 ALA A N 1
ATOM 605 C CA . ALA A 1 84 ? 31.623 -12.564 -28.123 1.00 78.31 84 ALA A CA 1
ATOM 606 C C . ALA A 1 84 ? 31.321 -11.119 -28.537 1.00 78.31 84 ALA A C 1
ATOM 608 O O . ALA A 1 84 ? 32.116 -10.204 -28.315 1.00 78.31 84 ALA A O 1
ATOM 609 N N . SER A 1 85 ? 30.144 -10.920 -29.117 1.00 82.00 85 SER A N 1
ATOM 610 C CA . SER A 1 85 ? 29.609 -9.614 -29.495 1.00 82.00 85 SER A CA 1
ATOM 611 C C . SER A 1 85 ? 28.933 -8.903 -28.312 1.00 82.00 85 SER A C 1
ATOM 613 O O . SER A 1 85 ? 28.431 -9.545 -27.386 1.00 82.00 85 SER A O 1
ATOM 615 N N . ASP A 1 86 ? 28.845 -7.567 -28.346 1.00 82.88 86 ASP A N 1
ATOM 616 C CA . ASP A 1 86 ? 28.178 -6.792 -27.283 1.00 82.88 86 ASP A CA 1
ATOM 617 C C . ASP A 1 86 ? 26.751 -7.292 -26.959 1.00 82.88 86 ASP A C 1
ATOM 619 O O . ASP A 1 86 ? 26.409 -7.401 -25.777 1.00 82.88 86 ASP A O 1
ATOM 623 N N . PRO A 1 87 ? 25.890 -7.639 -27.943 1.00 83.69 87 PRO A N 1
ATOM 624 C CA . PRO A 1 87 ? 24.559 -8.170 -27.653 1.00 83.69 87 PRO A CA 1
ATOM 625 C C . PRO A 1 87 ? 24.574 -9.499 -26.888 1.00 83.69 87 PRO A C 1
ATOM 627 O O . PRO A 1 87 ? 23.683 -9.722 -26.067 1.00 83.69 87 PRO A O 1
ATOM 630 N N . GLU A 1 88 ? 25.553 -10.368 -27.144 1.00 84.69 88 GLU A N 1
ATOM 631 C CA . GLU A 1 88 ? 25.723 -11.651 -26.450 1.00 84.69 88 GLU A CA 1
ATOM 632 C C . GLU A 1 88 ? 26.129 -11.440 -24.992 1.00 84.69 88 GLU A C 1
ATOM 634 O O . GLU A 1 88 ? 25.535 -12.042 -24.097 1.00 84.69 88 GLU A O 1
ATOM 639 N N . LEU A 1 89 ? 27.034 -10.494 -24.737 1.00 86.50 89 LEU A N 1
ATOM 640 C CA . LEU A 1 89 ? 27.438 -10.117 -23.384 1.00 86.50 89 LEU A CA 1
ATOM 641 C C . LEU A 1 89 ? 26.251 -9.587 -22.555 1.00 86.50 89 LEU A C 1
ATOM 643 O O . LEU A 1 89 ? 26.004 -10.040 -21.434 1.00 86.50 89 LEU A O 1
ATOM 647 N N . TRP A 1 90 ? 25.462 -8.658 -23.108 1.00 87.44 90 TRP A N 1
ATOM 648 C CA . TRP A 1 90 ? 24.258 -8.141 -22.434 1.00 87.44 90 TRP A CA 1
ATOM 649 C C . TRP A 1 90 ? 23.195 -9.214 -22.208 1.00 87.44 90 TRP A C 1
ATOM 651 O O . TRP A 1 90 ? 22.432 -9.153 -21.238 1.00 87.44 90 TRP A O 1
ATOM 661 N N . ARG A 1 91 ? 23.134 -10.201 -23.099 1.00 89.12 91 ARG A N 1
ATOM 662 C CA . ARG A 1 91 ? 22.222 -11.333 -22.991 1.00 89.12 91 ARG A CA 1
ATOM 663 C C . ARG A 1 91 ? 22.635 -12.279 -21.869 1.00 89.12 91 ARG A C 1
ATOM 665 O O . ARG A 1 91 ? 21.781 -12.601 -21.045 1.00 89.12 91 ARG A O 1
ATOM 672 N N . ALA A 1 92 ? 23.922 -12.608 -21.778 1.00 88.81 92 ALA A N 1
ATOM 673 C CA . ALA A 1 92 ? 24.487 -13.387 -20.680 1.00 88.81 92 ALA A CA 1
ATOM 674 C C . ALA A 1 92 ? 24.201 -12.727 -19.322 1.00 88.81 92 ALA A C 1
ATOM 676 O O . ALA A 1 92 ? 23.702 -13.375 -18.405 1.00 88.81 92 ALA A O 1
ATOM 677 N N . MET A 1 93 ? 24.400 -11.407 -19.216 1.00 90.25 93 MET A N 1
ATOM 678 C CA . MET A 1 93 ? 24.074 -10.657 -17.996 1.00 90.25 93 MET A CA 1
ATOM 679 C C . MET A 1 93 ? 22.578 -10.670 -17.650 1.00 90.25 93 MET A C 1
ATOM 681 O O . MET A 1 93 ? 22.223 -10.783 -16.478 1.00 90.25 93 MET A O 1
ATOM 685 N N . ARG A 1 94 ? 21.688 -10.545 -18.646 1.00 88.44 94 ARG A N 1
ATOM 686 C CA . ARG A 1 94 ? 20.229 -10.550 -18.431 1.00 88.44 94 ARG A CA 1
ATOM 687 C C . ARG A 1 94 ? 19.717 -11.894 -17.932 1.00 88.44 94 ARG A C 1
ATOM 689 O O . ARG A 1 94 ? 18.813 -11.908 -17.105 1.00 88.44 94 ARG A O 1
ATOM 696 N N . PHE A 1 95 ? 20.234 -12.988 -18.478 1.00 88.62 95 PHE A N 1
ATOM 697 C CA . PHE A 1 95 ? 19.798 -14.330 -18.097 1.00 88.62 95 PHE A CA 1
ATOM 698 C C . PHE A 1 95 ? 20.578 -14.908 -16.912 1.00 88.62 95 PHE A C 1
ATOM 700 O O . PHE A 1 95 ? 20.211 -15.969 -16.424 1.00 88.62 95 PHE A O 1
ATOM 707 N N . GLY A 1 96 ? 21.597 -14.199 -16.414 1.00 88.75 96 GLY A N 1
ATOM 708 C CA . GLY A 1 96 ? 22.422 -14.664 -15.299 1.00 88.75 96 GLY A CA 1
ATOM 709 C C . GLY A 1 96 ? 23.418 -15.762 -15.681 1.00 88.75 96 GLY A C 1
ATOM 710 O O . GLY A 1 96 ? 23.908 -16.447 -14.794 1.00 88.75 96 GLY A O 1
ATOM 711 N N . GLU A 1 97 ? 23.717 -15.910 -16.973 1.00 87.81 97 GLU A N 1
ATOM 712 C CA . GLU A 1 97 ? 24.663 -16.898 -17.523 1.00 87.81 97 GLU A CA 1
ATOM 713 C C . GLU A 1 97 ? 26.099 -16.352 -17.611 1.00 87.81 97 GLU A C 1
ATOM 715 O O . GLU A 1 97 ? 27.039 -17.076 -17.922 1.00 87.81 97 GLU A O 1
ATOM 720 N N . ALA A 1 98 ? 26.285 -15.049 -17.374 1.00 87.12 98 ALA A N 1
ATOM 721 C CA . ALA A 1 98 ? 27.609 -14.444 -17.345 1.00 87.12 98 ALA A CA 1
ATOM 722 C C . ALA A 1 98 ? 28.419 -14.956 -16.141 1.00 87.12 98 ALA A C 1
ATOM 724 O O . ALA A 1 98 ? 27.916 -14.981 -15.017 1.00 87.12 98 ALA A O 1
ATOM 725 N N . ASP A 1 99 ? 29.695 -15.281 -16.365 1.00 86.75 99 ASP A N 1
ATOM 726 C CA . ASP A 1 99 ? 30.635 -15.613 -15.292 1.00 86.75 99 ASP A CA 1
ATOM 727 C C . ASP A 1 99 ? 30.976 -14.351 -14.480 1.00 86.75 99 ASP A C 1
ATOM 729 O O . ASP A 1 99 ? 31.846 -13.552 -14.833 1.00 86.75 99 ASP A O 1
ATOM 733 N N . VAL A 1 100 ? 30.206 -14.124 -13.414 1.00 89.25 100 VAL A N 1
ATOM 734 C CA . VAL A 1 100 ? 30.333 -12.971 -12.520 1.00 89.25 100 VAL A CA 1
ATOM 735 C C . VAL A 1 100 ? 30.732 -13.459 -11.139 1.00 89.25 100 VAL A C 1
ATOM 737 O O . VAL A 1 100 ? 30.034 -14.249 -10.506 1.00 89.25 100 VAL A O 1
ATOM 740 N N . THR A 1 101 ? 31.824 -12.907 -10.616 1.00 90.88 101 THR A N 1
ATOM 741 C CA . THR A 1 101 ? 32.248 -13.135 -9.234 1.00 90.88 101 THR A CA 1
ATOM 742 C C . THR A 1 101 ? 31.843 -11.959 -8.350 1.00 90.88 101 THR A C 1
ATOM 744 O O . THR A 1 101 ? 31.882 -10.799 -8.758 1.00 90.88 101 THR A O 1
ATOM 747 N N . SER A 1 102 ? 31.442 -12.249 -7.112 1.00 91.12 102 SER A N 1
ATOM 748 C CA . SER A 1 102 ? 31.093 -11.233 -6.118 1.00 91.12 102 SER A CA 1
ATOM 749 C C . SER A 1 102 ? 31.747 -11.555 -4.783 1.00 91.12 102 SER A C 1
ATOM 751 O O . SER A 1 102 ? 31.796 -12.708 -4.356 1.00 91.12 102 SER A O 1
ATOM 753 N N . GLN A 1 103 ? 32.242 -10.522 -4.102 1.00 93.00 103 GLN A N 1
ATOM 754 C CA . GLN A 1 103 ? 32.751 -10.646 -2.733 1.00 93.00 103 GLN A CA 1
ATOM 755 C C . GLN A 1 103 ? 31.608 -10.813 -1.717 1.00 93.00 103 GLN A C 1
ATOM 757 O O . GLN A 1 103 ? 31.818 -11.306 -0.607 1.00 93.00 103 GLN A O 1
ATOM 762 N N . VAL A 1 104 ? 30.386 -10.414 -2.087 1.00 93.25 104 VAL A N 1
ATOM 763 C CA . VAL A 1 104 ? 29.202 -10.518 -1.234 1.00 93.25 104 VAL A CA 1
ATOM 764 C C . VAL A 1 104 ? 28.633 -11.929 -1.332 1.00 93.25 104 VAL A C 1
ATOM 766 O O . VAL A 1 104 ? 28.236 -12.388 -2.398 1.00 93.25 104 VAL A O 1
ATOM 769 N N . ARG A 1 105 ? 28.540 -12.615 -0.191 1.00 88.12 105 ARG A N 1
ATOM 770 C CA . ARG A 1 105 ? 27.948 -13.955 -0.092 1.00 88.12 105 ARG A CA 1
ATOM 771 C C . ARG A 1 105 ? 26.461 -13.855 0.239 1.00 88.12 105 ARG A C 1
ATOM 773 O O . ARG A 1 105 ? 26.051 -14.146 1.359 1.00 88.12 105 ARG A O 1
ATOM 780 N N . ALA A 1 106 ? 25.670 -13.401 -0.727 1.00 88.25 106 ALA A N 1
ATOM 781 C CA . ALA A 1 106 ? 24.215 -13.339 -0.620 1.00 88.25 106 ALA A CA 1
ATOM 782 C C . ALA A 1 106 ? 23.555 -14.005 -1.841 1.00 88.25 106 ALA A C 1
ATOM 784 O O . ALA A 1 106 ? 24.136 -13.984 -2.930 1.00 88.25 106 ALA A O 1
ATOM 785 N N . PRO A 1 107 ? 22.350 -14.584 -1.696 1.00 85.88 107 PRO A N 1
ATOM 786 C CA . PRO A 1 107 ? 21.580 -15.059 -2.842 1.00 85.88 107 PRO A CA 1
ATOM 787 C C . PRO A 1 107 ? 21.403 -13.943 -3.882 1.00 85.88 107 PRO A C 1
ATOM 789 O O . PRO A 1 107 ? 21.054 -12.820 -3.524 1.00 85.88 107 PRO A O 1
ATOM 792 N N . GLY A 1 108 ? 21.668 -14.242 -5.156 1.00 84.44 108 GLY A N 1
ATOM 793 C CA . GLY A 1 108 ? 21.570 -13.266 -6.247 1.00 84.44 108 GLY A CA 1
ATOM 794 C C . GLY A 1 108 ? 22.732 -12.269 -6.347 1.00 84.44 108 GLY A C 1
ATOM 795 O O . GLY A 1 108 ? 22.681 -11.394 -7.200 1.00 84.44 108 GLY A O 1
ATOM 796 N N . ALA A 1 109 ? 23.798 -12.393 -5.545 1.00 87.88 109 ALA A N 1
ATOM 797 C CA . ALA A 1 109 ? 24.941 -11.468 -5.587 1.00 87.88 109 ALA A CA 1
ATOM 798 C C . ALA A 1 109 ? 25.723 -11.467 -6.917 1.00 87.88 109 ALA A C 1
ATOM 800 O O . ALA A 1 109 ? 26.501 -10.547 -7.163 1.00 87.88 109 ALA A O 1
ATOM 801 N N . THR A 1 110 ? 25.531 -12.490 -7.752 1.00 90.19 110 THR A N 1
ATOM 802 C CA . THR A 1 110 ? 26.097 -12.615 -9.104 1.00 90.19 110 THR A CA 1
ATOM 803 C C . THR A 1 110 ? 25.087 -12.260 -10.203 1.00 90.19 110 THR A C 1
ATOM 805 O O . THR A 1 110 ? 25.463 -12.149 -11.366 1.00 90.19 110 THR A O 1
ATOM 808 N N . LEU A 1 111 ? 23.812 -12.035 -9.855 1.00 89.75 111 LEU A N 1
ATOM 809 C CA . LEU A 1 111 ? 22.759 -11.678 -10.802 1.00 89.75 111 LEU A CA 1
ATOM 810 C C . LEU A 1 111 ? 22.692 -10.153 -10.956 1.00 89.75 111 LEU A C 1
ATOM 812 O O . LEU A 1 111 ? 22.167 -9.448 -10.097 1.00 89.75 111 LEU A O 1
ATOM 816 N N . LEU A 1 112 ? 23.218 -9.639 -12.068 1.00 89.12 112 LEU A N 1
ATOM 817 C CA . LEU A 1 112 ? 23.294 -8.193 -12.314 1.00 89.12 112 LEU A CA 1
ATOM 818 C C . LEU A 1 112 ? 21.945 -7.572 -12.704 1.00 89.12 112 LEU A C 1
ATOM 820 O O . LEU A 1 112 ? 21.701 -6.395 -12.442 1.00 89.12 112 LEU A O 1
ATOM 824 N N . ILE A 1 113 ? 21.068 -8.355 -13.336 1.00 89.38 113 ILE A N 1
ATOM 825 C CA . ILE A 1 113 ? 19.735 -7.924 -13.765 1.00 89.38 113 ILE A CA 1
ATOM 826 C C . ILE A 1 113 ? 18.710 -8.849 -13.115 1.00 89.38 113 ILE A C 1
ATOM 828 O O . ILE A 1 113 ? 18.549 -9.993 -13.522 1.00 89.38 113 ILE A O 1
ATOM 832 N N . GLN A 1 114 ? 18.011 -8.343 -12.102 1.00 86.75 114 GLN A N 1
ATOM 833 C CA . GLN A 1 114 ? 17.009 -9.102 -11.362 1.00 86.75 114 GLN A CA 1
ATOM 834 C C . GLN A 1 114 ? 15.596 -8.727 -11.826 1.00 86.75 114 GLN A C 1
ATOM 836 O O . GLN A 1 114 ? 15.157 -7.589 -11.653 1.00 86.75 114 GLN A O 1
ATOM 841 N N . ASP A 1 115 ? 14.861 -9.691 -12.374 1.00 84.69 115 ASP A N 1
ATOM 842 C CA . ASP A 1 115 ? 13.474 -9.536 -12.833 1.00 84.69 115 ASP A CA 1
ATOM 843 C C . ASP A 1 115 ? 12.432 -10.075 -11.834 1.00 84.69 115 ASP A C 1
ATOM 845 O O . ASP A 1 115 ? 11.243 -9.788 -11.971 1.00 84.69 115 ASP A O 1
ATOM 849 N N . SER A 1 116 ? 12.853 -10.780 -10.778 1.00 81.25 116 SER A N 1
ATOM 850 C CA . SER A 1 116 ? 11.950 -11.435 -9.815 1.00 81.25 116 SER A CA 1
ATOM 851 C C . SER A 1 116 ? 10.959 -10.488 -9.123 1.00 81.25 116 SER A C 1
ATOM 853 O O . SER A 1 116 ? 9.859 -10.892 -8.748 1.00 81.25 116 SER A O 1
ATOM 855 N N . GLY A 1 117 ? 11.303 -9.202 -8.993 1.00 86.69 117 GLY A N 1
ATOM 856 C CA . GLY A 1 117 ? 10.414 -8.176 -8.439 1.00 86.69 117 GLY A CA 1
ATOM 857 C C . GLY A 1 117 ? 9.295 -7.730 -9.387 1.00 86.69 117 GLY A C 1
ATOM 858 O O . GLY A 1 117 ? 8.325 -7.115 -8.937 1.00 86.69 117 GLY A O 1
ATOM 859 N N . MET A 1 118 ? 9.393 -8.039 -10.683 1.00 90.44 118 MET A N 1
ATOM 860 C CA . MET A 1 118 ? 8.449 -7.562 -11.696 1.00 90.44 118 MET A CA 1
ATOM 861 C C . MET A 1 118 ? 7.067 -8.188 -11.548 1.00 90.44 118 MET A C 1
ATOM 863 O O . MET A 1 118 ? 6.076 -7.483 -11.718 1.00 90.44 118 MET A O 1
ATOM 867 N N . ALA A 1 119 ? 6.977 -9.463 -11.162 1.00 90.62 119 ALA A N 1
ATOM 868 C CA . ALA A 1 119 ? 5.692 -10.114 -10.905 1.00 90.62 119 ALA A CA 1
ATOM 869 C C . ALA A 1 119 ? 4.929 -9.414 -9.766 1.00 90.62 119 ALA A C 1
ATOM 871 O O . ALA A 1 119 ? 3.746 -9.097 -9.899 1.00 90.62 119 ALA A O 1
ATOM 872 N N . TRP A 1 120 ? 5.626 -9.090 -8.670 1.00 92.06 120 TRP A N 1
ATOM 873 C CA . TRP A 1 120 ? 5.045 -8.323 -7.567 1.00 92.06 120 TRP A CA 1
ATOM 874 C C . TRP A 1 120 ? 4.656 -6.908 -7.995 1.00 92.06 120 TRP A C 1
ATOM 876 O O . TRP A 1 120 ? 3.580 -6.435 -7.628 1.00 92.06 120 TRP A O 1
ATOM 886 N N . LEU A 1 121 ? 5.500 -6.234 -8.782 1.00 91.31 121 LEU A N 1
ATOM 887 C CA . LEU A 1 121 ? 5.202 -4.900 -9.299 1.00 91.31 121 LEU A CA 1
ATOM 888 C C . LEU A 1 121 ? 3.933 -4.908 -10.160 1.00 91.31 121 LEU A C 1
ATOM 890 O O . LEU A 1 121 ? 3.028 -4.123 -9.893 1.00 91.31 121 LEU A O 1
ATOM 894 N N . GLN A 1 122 ? 3.829 -5.826 -11.123 1.00 92.25 122 GLN A N 1
ATOM 895 C CA . GLN A 1 122 ? 2.662 -5.959 -12.001 1.00 92.25 122 GLN A CA 1
ATOM 896 C C . GLN A 1 122 ? 1.393 -6.287 -11.206 1.00 92.25 122 GLN A C 1
ATOM 898 O O . GLN A 1 122 ? 0.356 -5.648 -11.399 1.00 92.25 122 GLN A O 1
ATOM 903 N N . PHE A 1 123 ? 1.479 -7.224 -10.255 1.00 94.25 123 PHE A N 1
ATOM 904 C CA . PHE A 1 123 ? 0.370 -7.547 -9.357 1.00 94.25 123 PHE A CA 1
ATOM 905 C C . PHE A 1 123 ? -0.070 -6.335 -8.523 1.00 94.25 123 PHE A C 1
ATOM 907 O O . PHE A 1 123 ? -1.267 -6.068 -8.387 1.00 94.25 123 PHE A O 1
ATOM 914 N N . ARG A 1 124 ? 0.891 -5.582 -7.977 1.00 93.12 124 ARG A N 1
ATOM 915 C CA . ARG A 1 124 ? 0.628 -4.408 -7.142 1.00 93.12 124 ARG A CA 1
ATOM 916 C C . ARG A 1 124 ? 0.028 -3.252 -7.938 1.00 93.12 124 ARG A C 1
ATOM 918 O O . ARG A 1 124 ? -0.895 -2.605 -7.444 1.00 93.12 124 ARG A O 1
ATOM 925 N N . GLU A 1 125 ? 0.572 -2.962 -9.117 1.00 90.81 125 GLU A N 1
ATOM 926 C CA . GLU A 1 125 ? 0.150 -1.830 -9.947 1.00 90.81 125 GLU A CA 1
ATOM 927 C C . GLU A 1 125 ? -1.247 -2.035 -10.543 1.00 90.81 125 GLU A C 1
ATOM 929 O O . GLU A 1 125 ? -2.011 -1.071 -10.616 1.00 90.81 125 GLU A O 1
ATOM 934 N N . GLY A 1 126 ? -1.598 -3.271 -10.911 1.00 91.56 126 GLY A N 1
ATOM 935 C CA . GLY A 1 126 ? -2.906 -3.608 -11.472 1.00 91.56 126 GLY A CA 1
ATOM 936 C C . GLY A 1 126 ? -3.827 -4.314 -10.469 1.00 91.56 126 GLY A C 1
ATOM 937 O O . GLY A 1 126 ? -4.584 -3.639 -9.764 1.00 91.56 126 GLY A O 1
ATOM 938 N N . PRO A 1 127 ? -3.810 -5.662 -10.406 1.00 95.06 127 PRO A N 1
ATOM 939 C CA . PRO A 1 127 ? -4.787 -6.458 -9.661 1.00 95.06 127 PRO A CA 1
ATOM 940 C C . PRO A 1 127 ? -5.025 -6.014 -8.214 1.00 95.06 127 PRO A C 1
ATOM 942 O O . PRO A 1 127 ? -6.173 -5.789 -7.827 1.00 95.06 127 PRO A O 1
ATOM 945 N N . LEU A 1 128 ? -3.967 -5.852 -7.415 1.00 94.69 128 LEU A N 1
ATOM 946 C CA . LEU A 1 128 ? -4.089 -5.521 -5.994 1.00 94.69 128 LEU A CA 1
ATOM 947 C C . LEU A 1 128 ? -4.756 -4.162 -5.787 1.00 94.69 128 LEU A C 1
ATOM 949 O O . LEU A 1 128 ? -5.643 -4.022 -4.947 1.00 94.69 128 LEU A O 1
ATOM 953 N N . ARG A 1 129 ? -4.334 -3.159 -6.558 1.00 93.44 129 ARG A N 1
ATOM 954 C CA . ARG A 1 129 ? -4.882 -1.807 -6.475 1.00 93.44 129 ARG A CA 1
ATOM 955 C C . ARG A 1 129 ? -6.351 -1.782 -6.895 1.00 93.44 129 ARG A C 1
ATOM 957 O O . ARG A 1 129 ? -7.167 -1.179 -6.200 1.00 93.44 129 ARG A O 1
ATOM 964 N N . THR A 1 130 ? -6.684 -2.432 -8.006 1.00 93.94 130 THR A N 1
ATOM 965 C CA . THR A 1 130 ? -8.039 -2.425 -8.572 1.00 93.94 130 THR A CA 1
ATOM 966 C C . THR A 1 130 ? -9.013 -3.200 -7.692 1.00 93.94 130 THR A C 1
ATOM 968 O O . THR A 1 130 ? -9.977 -2.628 -7.181 1.00 93.94 130 THR A O 1
ATOM 971 N N . TYR A 1 131 ? -8.743 -4.484 -7.449 1.00 96.06 131 TYR A N 1
ATOM 972 C CA . TYR A 1 131 ? -9.633 -5.321 -6.645 1.00 96.06 131 TYR A CA 1
ATOM 973 C C . TYR A 1 131 ? -9.628 -4.908 -5.175 1.00 96.06 131 TYR A C 1
ATOM 975 O O . TYR A 1 131 ? -10.689 -4.857 -4.558 1.00 96.06 131 TYR A O 1
ATOM 983 N N . GLY A 1 132 ? -8.468 -4.542 -4.621 1.00 93.44 132 GLY A N 1
ATOM 984 C CA . GLY A 1 132 ? -8.372 -4.034 -3.252 1.00 93.44 132 GLY A CA 1
ATOM 985 C C . GLY A 1 132 ? -9.139 -2.724 -3.058 1.00 93.44 132 GLY A C 1
ATOM 986 O O . GLY A 1 132 ? -9.809 -2.551 -2.041 1.00 93.44 132 GLY A O 1
ATOM 987 N N . GLY A 1 133 ? -9.112 -1.829 -4.052 1.00 93.75 133 GLY A N 1
ATOM 988 C CA . GLY A 1 133 ? -9.901 -0.597 -4.046 1.00 93.75 133 GLY A CA 1
ATOM 989 C C . GLY A 1 133 ? -11.407 -0.865 -4.053 1.00 93.75 133 GLY A C 1
ATOM 990 O O . GLY A 1 133 ? -12.128 -0.335 -3.205 1.00 93.75 133 GLY A O 1
ATOM 991 N N . TYR A 1 134 ? -11.884 -1.729 -4.957 1.00 96.25 134 TYR A N 1
ATOM 992 C CA . TYR A 1 134 ? -13.299 -2.116 -4.996 1.00 96.25 134 TYR A CA 1
ATOM 993 C C . TYR A 1 134 ? -13.747 -2.826 -3.724 1.00 96.25 134 TYR A C 1
ATOM 995 O O . TYR A 1 134 ? -14.825 -2.529 -3.215 1.00 96.25 134 TYR A O 1
ATOM 1003 N N . PHE A 1 135 ? -12.919 -3.717 -3.181 1.00 96.19 135 PHE A N 1
ATOM 1004 C CA . PHE A 1 135 ? -13.211 -4.399 -1.927 1.00 96.19 135 PHE A CA 1
ATOM 1005 C C . PHE A 1 135 ? -13.382 -3.402 -0.777 1.00 96.19 135 PHE A C 1
ATOM 1007 O O . PHE A 1 135 ? -14.376 -3.465 -0.056 1.00 96.19 135 PHE A O 1
ATOM 1014 N N . LEU A 1 136 ? -12.466 -2.437 -0.639 1.00 95.06 136 LEU A N 1
ATOM 1015 C CA . LEU A 1 136 ? -12.549 -1.428 0.416 1.00 95.06 136 LEU A CA 1
ATOM 1016 C C . LEU A 1 136 ? -13.816 -0.571 0.292 1.00 95.06 136 LEU A C 1
ATOM 1018 O O . LEU A 1 136 ? -14.525 -0.379 1.280 1.00 95.06 136 LEU A O 1
ATOM 1022 N N . LEU A 1 137 ? -14.130 -0.093 -0.917 1.00 96.56 137 LEU A N 1
ATOM 1023 C CA . LEU A 1 137 ? -15.365 0.655 -1.167 1.00 96.56 137 LEU A CA 1
ATOM 1024 C C . LEU A 1 137 ? -16.610 -0.199 -0.898 1.00 96.56 137 LEU A C 1
ATOM 10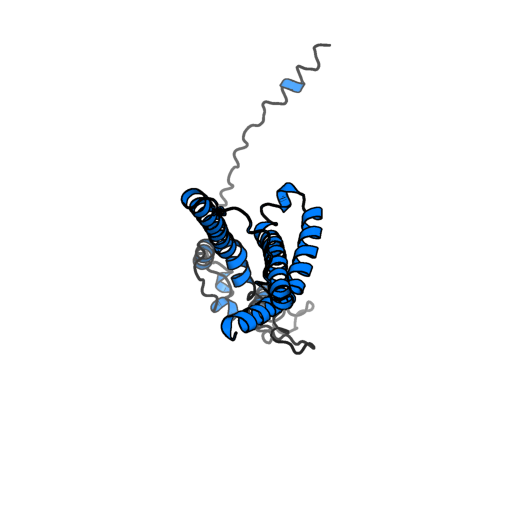26 O O . LEU A 1 137 ? -17.565 0.293 -0.300 1.00 96.56 137 LEU A O 1
ATOM 1030 N N . GLY A 1 138 ? -16.581 -1.477 -1.279 1.00 97.94 138 GLY A N 1
ATOM 1031 C CA . GLY A 1 138 ? -17.651 -2.435 -1.019 1.00 97.94 138 GLY A CA 1
ATOM 1032 C C . GLY A 1 138 ? -17.905 -2.635 0.474 1.00 97.94 138 GLY A C 1
ATOM 1033 O O . GLY A 1 138 ? -19.053 -2.578 0.906 1.00 97.94 138 GLY A O 1
ATOM 1034 N N . VAL A 1 139 ? -16.851 -2.788 1.282 1.00 97.31 139 VAL A N 1
ATOM 1035 C CA . VAL A 1 139 ? -16.975 -2.903 2.745 1.00 97.31 139 VAL A CA 1
ATOM 1036 C C . VAL A 1 139 ? -17.539 -1.618 3.351 1.00 97.31 139 VAL A C 1
ATOM 1038 O O . VAL A 1 139 ? -18.449 -1.685 4.174 1.00 97.31 139 VAL A O 1
ATOM 1041 N N . ILE A 1 140 ? -17.058 -0.444 2.930 1.00 96.81 140 ILE A N 1
ATOM 1042 C CA . ILE A 1 140 ? -17.586 0.841 3.415 1.00 96.81 140 ILE A CA 1
ATOM 1043 C C . ILE A 1 140 ? -19.074 0.980 3.063 1.00 96.81 140 ILE A C 1
ATOM 1045 O O . ILE A 1 140 ? -19.877 1.334 3.928 1.00 96.81 140 ILE A O 1
ATOM 1049 N N . ALA A 1 141 ? -19.456 0.662 1.824 1.00 97.75 141 ALA A N 1
ATOM 1050 C CA . ALA A 1 141 ? -20.845 0.703 1.376 1.00 97.75 141 ALA A CA 1
ATOM 1051 C C . ALA A 1 141 ? -21.725 -0.293 2.144 1.00 97.75 141 ALA A C 1
ATOM 1053 O O . ALA A 1 141 ? -22.828 0.060 2.561 1.00 97.75 141 ALA A O 1
ATOM 1054 N N . LEU A 1 142 ? -21.227 -1.507 2.393 1.00 97.50 142 LEU A N 1
ATOM 1055 C CA . LEU A 1 142 ? -21.918 -2.526 3.181 1.00 97.50 142 LEU A CA 1
ATOM 1056 C C . LEU A 1 142 ? -22.160 -2.051 4.619 1.00 97.50 142 LEU A C 1
ATOM 1058 O O . LEU A 1 142 ? -23.276 -2.168 5.123 1.00 97.50 142 LEU A O 1
ATOM 1062 N N . LEU A 1 143 ? -21.141 -1.479 5.269 1.00 96.00 143 LEU A N 1
ATOM 1063 C CA . LEU A 1 143 ? -21.261 -0.931 6.622 1.00 96.00 143 LEU A CA 1
ATOM 1064 C C . LEU A 1 143 ? -22.236 0.252 6.670 1.00 96.00 143 LEU A C 1
ATOM 1066 O O . LEU A 1 143 ? -23.047 0.340 7.593 1.00 96.00 143 LEU A O 1
ATOM 1070 N N . ALA A 1 144 ? -22.198 1.135 5.669 1.00 96.00 144 ALA A N 1
ATOM 1071 C CA . ALA A 1 144 ? -23.128 2.254 5.557 1.00 96.00 144 ALA A CA 1
ATOM 1072 C C . ALA A 1 144 ? -24.575 1.774 5.362 1.00 96.00 144 ALA A C 1
ATOM 1074 O O . ALA A 1 144 ? -25.477 2.242 6.057 1.00 96.00 144 ALA A O 1
ATOM 1075 N N . LEU A 1 145 ? -24.801 0.802 4.476 1.00 97.06 145 LEU A N 1
ATOM 1076 C CA . LEU A 1 145 ? -26.117 0.208 4.246 1.00 97.06 145 LEU A CA 1
ATOM 1077 C C . LEU A 1 145 ? -26.643 -0.485 5.507 1.00 97.06 145 LEU A C 1
ATOM 1079 O O . LEU A 1 145 ? -27.783 -0.255 5.910 1.00 97.06 145 LEU A O 1
ATOM 1083 N N . PHE A 1 146 ? -25.803 -1.284 6.166 1.00 95.88 146 PHE A N 1
ATOM 1084 C CA . PHE A 1 146 ? -26.150 -1.925 7.431 1.00 95.88 146 PHE A CA 1
ATOM 1085 C C . PHE A 1 146 ? -26.551 -0.893 8.491 1.00 95.88 146 PHE A C 1
ATOM 1087 O O . PHE A 1 146 ? -27.566 -1.064 9.168 1.00 95.88 146 PHE A O 1
ATOM 1094 N N . PHE A 1 147 ? -25.800 0.205 8.605 1.00 93.62 147 PHE A N 1
ATOM 1095 C CA . PHE A 1 147 ? -26.115 1.292 9.527 1.00 93.62 147 PHE A CA 1
ATOM 1096 C C . PHE A 1 147 ? -27.457 1.969 9.207 1.00 93.62 147 PHE A C 1
ATOM 1098 O O . PHE A 1 147 ? -28.223 2.256 10.128 1.00 93.62 147 PHE A O 1
ATOM 1105 N N . LEU A 1 148 ? -27.770 2.189 7.927 1.00 94.94 148 LEU A N 1
ATOM 1106 C CA . LEU A 1 148 ? -29.042 2.782 7.499 1.00 94.94 148 LEU A CA 1
ATOM 1107 C C . LEU A 1 148 ? -30.240 1.871 7.797 1.00 94.94 148 LEU A C 1
ATOM 1109 O O . LEU A 1 148 ? -31.273 2.362 8.245 1.00 94.94 148 LEU A O 1
ATOM 1113 N N . ILE A 1 149 ? -30.095 0.557 7.594 1.00 94.75 149 ILE A N 1
ATOM 1114 C CA . ILE A 1 149 ? -31.159 -0.424 7.858 1.00 94.75 149 ILE A CA 1
ATOM 1115 C C . ILE A 1 149 ? -31.355 -0.626 9.364 1.00 94.75 149 ILE A C 1
ATOM 1117 O O . ILE A 1 149 ? -32.481 -0.613 9.858 1.00 94.75 149 ILE A O 1
ATOM 1121 N N . ARG A 1 150 ? -30.266 -0.844 10.114 1.00 92.81 150 ARG A N 1
ATOM 1122 C CA . ARG A 1 150 ? -30.351 -1.197 11.539 1.00 92.81 150 ARG A CA 1
ATOM 1123 C C . ARG A 1 150 ? -30.606 0.014 12.432 1.00 92.81 150 ARG A C 1
ATOM 1125 O O . ARG A 1 150 ? -31.216 -0.140 13.494 1.00 92.81 150 ARG A O 1
ATOM 1132 N N . GLY A 1 151 ? -30.135 1.188 12.013 1.00 87.94 151 GLY A N 1
ATOM 1133 C CA . GLY A 1 151 ? -30.140 2.411 12.802 1.00 87.94 151 GLY A CA 1
ATOM 1134 C C . GLY A 1 151 ? -29.176 2.367 13.994 1.00 87.94 151 GLY A C 1
ATOM 1135 O O . GLY A 1 151 ? -28.371 1.452 14.167 1.00 87.94 151 GLY A O 1
ATOM 1136 N N . ARG A 1 152 ? -29.260 3.390 14.852 1.00 85.62 152 ARG A N 1
ATOM 1137 C CA . ARG A 1 152 ? -28.483 3.470 16.099 1.00 85.62 152 ARG A CA 1
ATOM 1138 C C . ARG A 1 152 ? -29.188 2.695 17.210 1.00 85.62 152 ARG A C 1
ATOM 1140 O O . ARG A 1 152 ? -30.347 2.980 17.499 1.00 85.62 152 ARG A O 1
ATOM 1147 N N . ILE A 1 153 ? -28.468 1.801 17.887 1.00 82.44 153 ILE A N 1
ATOM 1148 C CA . ILE A 1 153 ? -28.952 1.152 19.113 1.00 82.44 153 ILE A CA 1
ATOM 1149 C C . ILE A 1 153 ? -28.988 2.215 20.217 1.00 82.44 153 ILE A C 1
ATOM 1151 O O . ILE A 1 153 ? -27.945 2.684 20.677 1.00 82.44 153 ILE A O 1
ATOM 1155 N N . ARG A 1 154 ? -30.193 2.649 20.594 1.00 79.94 154 ARG A N 1
ATOM 1156 C CA . ARG A 1 154 ? -30.406 3.599 21.692 1.00 79.94 154 ARG A CA 1
ATOM 1157 C C . ARG A 1 154 ? -30.628 2.834 22.991 1.00 79.94 154 ARG A C 1
ATOM 1159 O O . ARG A 1 154 ? -31.168 1.736 22.988 1.00 79.94 154 ARG A O 1
ATOM 1166 N N . ILE A 1 155 ? -30.219 3.436 24.100 1.00 79.12 155 ILE A N 1
ATOM 1167 C CA . ILE A 1 155 ? -30.512 2.914 25.433 1.00 79.12 155 ILE A CA 1
ATOM 1168 C C . ILE A 1 155 ? -31.953 3.323 25.758 1.00 79.12 155 ILE A C 1
ATOM 1170 O O . ILE A 1 155 ? -32.197 4.499 26.019 1.00 79.12 155 ILE A O 1
ATOM 1174 N N . GLU A 1 156 ? -32.899 2.382 25.696 1.00 75.62 156 GLU A N 1
ATOM 1175 C CA . GLU A 1 156 ? -34.340 2.659 25.854 1.00 75.62 156 GLU A CA 1
ATOM 1176 C C . GLU A 1 156 ? -34.692 3.300 27.205 1.00 75.62 156 GLU A C 1
ATOM 1178 O O . GLU A 1 156 ? -35.540 4.182 27.260 1.00 75.62 156 GLU A O 1
ATOM 1183 N N . HIS A 1 157 ? -34.002 2.908 28.279 1.00 77.19 157 HIS A N 1
ATOM 1184 C CA . HIS A 1 157 ? -34.338 3.296 29.656 1.00 77.19 157 HIS A CA 1
ATOM 1185 C C . HIS A 1 157 ? -33.349 4.304 30.276 1.00 77.19 157 HIS A C 1
ATOM 1187 O O . HIS A 1 157 ? -33.322 4.494 31.489 1.00 77.19 157 HIS A O 1
ATOM 1193 N N . GLY A 1 158 ? -32.522 4.967 29.459 1.00 78.44 158 GLY A N 1
ATOM 1194 C CA . GLY A 1 158 ? -31.511 5.912 29.950 1.00 78.44 158 GLY A CA 1
ATOM 1195 C C . GLY A 1 158 ? -30.332 5.247 30.680 1.00 78.44 158 GLY A C 1
ATOM 1196 O O . GLY A 1 158 ? -30.244 4.027 30.806 1.00 78.44 158 GLY A O 1
ATOM 1197 N N . LYS A 1 159 ? -29.350 6.049 31.113 1.00 79.75 159 LYS A N 1
ATOM 1198 C CA . LYS A 1 159 ? -28.168 5.545 31.837 1.00 79.75 159 LYS A CA 1
ATOM 1199 C C . LYS A 1 159 ? -28.534 5.298 33.304 1.00 79.75 159 LYS A C 1
ATOM 1201 O O . LYS A 1 159 ? -28.966 6.226 33.974 1.00 79.75 159 LYS A O 1
ATOM 1206 N N . ALA A 1 160 ? -28.274 4.096 33.817 1.00 78.50 160 ALA A N 1
ATOM 1207 C CA . ALA A 1 160 ? -28.659 3.646 35.163 1.00 78.50 160 ALA A CA 1
ATOM 1208 C C . ALA A 1 160 ? -27.948 4.351 36.348 1.00 78.50 160 ALA A C 1
ATOM 1210 O O . ALA A 1 160 ? -28.075 3.904 37.481 1.00 78.50 160 ALA A O 1
ATOM 1211 N N . GLY A 1 161 ? -27.168 5.416 36.118 1.00 83.56 161 GLY A N 1
ATOM 1212 C CA . GLY A 1 161 ? -26.459 6.187 37.158 1.00 83.56 161 GLY A CA 1
ATOM 1213 C C . GLY A 1 161 ? -25.308 5.460 37.871 1.00 83.56 161 GLY A C 1
ATOM 1214 O O . GLY A 1 161 ? -24.445 6.113 38.446 1.00 83.56 161 GLY A O 1
ATOM 1215 N N . VAL A 1 162 ? -25.253 4.131 37.785 1.00 84.50 162 VAL A N 1
ATOM 1216 C CA . VAL A 1 162 ? -24.227 3.272 38.383 1.00 84.50 162 VAL A CA 1
ATOM 1217 C C . VAL A 1 162 ? -23.289 2.758 37.293 1.00 84.50 162 VAL A C 1
ATOM 1219 O O . VAL A 1 162 ? -23.733 2.296 36.239 1.00 84.50 162 VAL A O 1
ATOM 1222 N N . THR A 1 163 ? -21.981 2.843 37.532 1.00 86.00 163 THR A N 1
ATOM 1223 C CA . THR A 1 163 ? -20.955 2.286 36.645 1.00 86.00 163 THR A CA 1
ATOM 1224 C C . THR A 1 163 ? -20.508 0.917 37.149 1.00 86.00 163 THR A C 1
ATOM 1226 O O . THR A 1 163 ? -20.279 0.721 38.338 1.00 86.00 163 THR A O 1
ATOM 1229 N N . ILE A 1 164 ? -20.366 -0.036 36.228 1.00 87.81 164 ILE A N 1
ATOM 1230 C CA . ILE A 1 164 ? -19.741 -1.339 36.479 1.00 87.81 164 ILE A CA 1
ATOM 1231 C C . ILE A 1 164 ? -18.478 -1.451 35.626 1.00 87.81 164 ILE A C 1
ATOM 1233 O O . ILE A 1 164 ? -18.457 -0.987 34.480 1.00 87.81 164 ILE A O 1
ATOM 1237 N N . GLU A 1 165 ? -17.418 -2.052 36.165 1.00 88.44 165 GLU A N 1
ATOM 1238 C CA . GLU A 1 165 ? -16.214 -2.321 35.380 1.00 88.44 165 GLU A CA 1
ATOM 1239 C C . GLU A 1 165 ? -16.479 -3.497 34.438 1.00 88.44 165 GLU A C 1
ATOM 1241 O O . GLU A 1 165 ? -16.395 -4.660 34.816 1.00 88.44 165 GLU A O 1
ATOM 1246 N N . ARG A 1 166 ? -16.842 -3.175 33.193 1.00 86.56 166 ARG A N 1
ATOM 1247 C CA . ARG A 1 166 ? -17.075 -4.184 32.154 1.00 86.56 166 ARG A CA 1
ATOM 1248 C C . ARG A 1 166 ? -15.779 -4.704 31.527 1.00 86.56 166 ARG A C 1
ATOM 1250 O O . ARG A 1 166 ? -15.752 -5.847 31.097 1.00 86.56 166 ARG A O 1
ATOM 1257 N N . PHE A 1 167 ? -14.749 -3.860 31.443 1.00 88.00 167 PHE A N 1
ATOM 1258 C CA . PHE A 1 167 ? -13.479 -4.182 30.790 1.00 88.00 167 PHE A CA 1
ATOM 1259 C C . PHE A 1 167 ? -12.296 -3.732 31.641 1.00 88.00 167 PHE A C 1
ATOM 1261 O O . PHE A 1 167 ? -12.200 -2.550 32.012 1.00 88.00 167 PHE A O 1
ATOM 1268 N N . LYS A 1 168 ? -11.363 -4.653 31.882 1.00 91.69 168 LYS A N 1
ATOM 1269 C CA . LYS A 1 168 ? -10.141 -4.394 32.652 1.00 91.69 168 LYS A CA 1
ATOM 1270 C C . LYS A 1 168 ? -9.255 -3.377 31.926 1.00 91.69 168 LYS A C 1
ATOM 1272 O O . LYS A 1 168 ? -9.357 -3.168 30.715 1.00 91.69 168 LYS A O 1
ATOM 1277 N N . ALA A 1 169 ? -8.357 -2.715 32.656 1.00 92.19 169 ALA A N 1
ATOM 1278 C CA . ALA A 1 169 ? -7.436 -1.733 32.068 1.00 92.19 169 ALA A CA 1
ATOM 1279 C C . ALA A 1 169 ? -6.570 -2.326 30.935 1.00 92.19 169 ALA A C 1
ATOM 1281 O O . ALA A 1 169 ? -6.393 -1.686 29.900 1.00 92.19 169 ALA A O 1
ATOM 1282 N N . VAL A 1 170 ? -6.097 -3.567 31.097 1.00 91.88 170 VAL A N 1
ATOM 1283 C CA . VAL A 1 170 ? -5.263 -4.270 30.102 1.00 91.88 170 VAL A CA 1
ATOM 1284 C C . VAL A 1 170 ? -6.040 -4.568 28.814 1.00 91.88 170 VAL A C 1
ATOM 1286 O O . VAL A 1 170 ? -5.520 -4.374 27.718 1.00 91.88 170 VAL A O 1
ATOM 1289 N N . GLU A 1 171 ? -7.312 -4.953 28.924 1.00 91.31 171 GLU A N 1
ATOM 1290 C CA . GLU A 1 171 ? -8.184 -5.202 27.767 1.00 91.31 171 GLU A CA 1
ATOM 1291 C C . GLU A 1 171 ? -8.441 -3.913 26.979 1.00 91.31 171 GLU A C 1
ATOM 1293 O O . GLU A 1 171 ? -8.364 -3.898 25.749 1.00 91.31 171 GLU A O 1
ATOM 1298 N N . ARG A 1 172 ? -8.682 -2.802 27.690 1.00 93.19 172 ARG A N 1
ATOM 1299 C CA . ARG A 1 172 ? -8.838 -1.475 27.078 1.00 93.19 172 ARG A CA 1
ATOM 1300 C C . ARG A 1 172 ? -7.557 -1.028 26.381 1.00 93.19 172 ARG A C 1
ATOM 1302 O O . ARG A 1 172 ? -7.629 -0.528 25.261 1.00 93.19 172 ARG A O 1
ATOM 1309 N N . PHE A 1 173 ? -6.400 -1.232 27.010 1.00 94.94 173 PHE A N 1
ATOM 1310 C CA . PHE A 1 173 ? -5.104 -0.945 26.396 1.00 94.94 173 PHE A CA 1
ATOM 1311 C C . PHE A 1 173 ? -4.906 -1.752 25.107 1.00 94.94 173 PHE A C 1
ATOM 1313 O O . PHE A 1 173 ? -4.570 -1.170 24.080 1.00 94.94 173 PHE A O 1
ATOM 1320 N N . GLY A 1 174 ? -5.201 -3.055 25.124 1.00 94.12 174 GLY A N 1
ATOM 1321 C CA . GLY A 1 174 ? -5.122 -3.908 23.935 1.00 94.12 174 GLY A CA 1
ATOM 1322 C C . GLY A 1 174 ? -6.026 -3.462 22.802 1.00 94.12 174 GLY A C 1
ATOM 1323 O O . GLY A 1 174 ? -5.583 -3.374 21.659 1.00 94.12 174 GLY A O 1
ATOM 1324 N N . HIS A 1 175 ? -7.269 -3.109 23.126 1.00 94.56 175 HIS A N 1
ATOM 1325 C CA . HIS A 1 175 ? -8.206 -2.591 22.139 1.00 94.56 175 HIS A CA 1
ATOM 1326 C C . HIS A 1 175 ? -7.707 -1.288 21.502 1.00 94.56 175 HIS A C 1
ATOM 1328 O O . HIS A 1 175 ? -7.729 -1.164 20.280 1.00 94.56 175 HIS A O 1
ATOM 1334 N N . TRP A 1 176 ? -7.214 -0.336 22.301 1.00 95.81 176 TRP A N 1
ATOM 1335 C CA . TRP A 1 176 ? -6.694 0.934 21.783 1.00 95.81 176 TRP A CA 1
ATOM 1336 C C . TRP A 1 176 ? -5.384 0.774 21.014 1.00 95.81 176 TRP A C 1
ATOM 1338 O O . TRP A 1 176 ? -5.202 1.441 19.995 1.00 95.81 176 TRP A O 1
ATOM 1348 N N . LEU A 1 177 ? -4.506 -0.131 21.451 1.00 95.88 177 LEU A N 1
ATOM 1349 C CA . LEU A 1 177 ? -3.291 -0.487 20.725 1.00 95.88 177 LEU A CA 1
ATOM 1350 C C . LEU A 1 177 ? -3.644 -1.047 19.343 1.00 95.88 177 LEU A C 1
ATOM 1352 O O . LEU A 1 177 ? -3.108 -0.576 18.339 1.00 95.88 177 LEU A O 1
ATOM 1356 N N . LEU A 1 178 ? -4.585 -1.994 19.279 1.00 96.12 178 LEU A N 1
ATOM 1357 C CA . LEU A 1 178 ? -5.038 -2.611 18.032 1.00 96.12 178 LEU A CA 1
ATOM 1358 C C . LEU A 1 178 ? -5.763 -1.605 17.127 1.00 96.12 178 LEU A C 1
ATOM 1360 O O . LEU A 1 178 ? -5.428 -1.487 15.953 1.00 96.12 178 LEU A O 1
ATOM 1364 N N . ALA A 1 179 ? -6.722 -0.846 17.661 1.00 96.81 179 ALA A N 1
ATOM 1365 C CA . ALA A 1 179 ? -7.510 0.117 16.892 1.00 96.81 179 ALA A CA 1
ATOM 1366 C C . ALA A 1 179 ? -6.651 1.274 16.363 1.00 96.81 179 ALA A C 1
ATOM 1368 O O . ALA A 1 179 ? -6.738 1.625 15.185 1.00 96.81 179 ALA A O 1
ATOM 1369 N N . GLY A 1 180 ? -5.790 1.846 17.211 1.00 97.44 180 GLY A N 1
ATOM 1370 C CA . GLY A 1 180 ? -4.896 2.934 16.823 1.00 97.44 180 GLY A CA 1
ATOM 1371 C C . GLY A 1 180 ? -3.914 2.492 15.742 1.00 97.44 180 GLY A C 1
ATOM 1372 O O . GLY A 1 180 ? -3.824 3.127 14.691 1.00 97.44 180 GLY A O 1
ATOM 1373 N N . SER A 1 181 ? -3.231 1.364 15.959 1.00 97.62 181 SER A N 1
ATOM 1374 C CA . SER A 1 181 ? -2.291 0.826 14.971 1.00 97.62 181 SER A CA 1
ATOM 1375 C C . SER A 1 181 ? -2.983 0.418 13.667 1.00 97.62 181 SER A C 1
ATOM 1377 O O . SER A 1 181 ? -2.456 0.724 12.600 1.00 97.62 181 SER A O 1
ATOM 1379 N N . PHE A 1 182 ? -4.189 -0.158 13.716 1.00 97.25 182 PHE A N 1
ATOM 1380 C CA . PHE A 1 182 ? -4.983 -0.475 12.525 1.00 97.25 182 PHE A CA 1
ATOM 1381 C C . PHE A 1 182 ? -5.288 0.766 11.678 1.00 97.25 182 PHE A C 1
ATOM 1383 O O . PHE A 1 182 ? -5.088 0.745 10.465 1.00 97.25 182 PHE A O 1
ATOM 1390 N N . ILE A 1 183 ? -5.731 1.863 12.301 1.00 97.38 183 ILE A N 1
ATOM 1391 C CA . ILE A 1 183 ? -6.033 3.113 11.587 1.00 97.38 183 ILE A CA 1
ATOM 1392 C C . ILE A 1 183 ? -4.761 3.689 10.950 1.00 97.38 183 ILE A C 1
ATOM 1394 O O . ILE A 1 183 ? -4.767 4.038 9.768 1.00 97.38 183 ILE A O 1
ATOM 1398 N N . LEU A 1 184 ? -3.658 3.748 11.703 1.00 97.69 184 LEU A N 1
ATOM 1399 C CA . LEU A 1 184 ? -2.361 4.221 11.205 1.00 97.69 184 LEU A CA 1
ATOM 1400 C C . LEU A 1 184 ? -1.857 3.379 10.023 1.00 97.69 184 LEU A C 1
ATOM 1402 O O . LEU A 1 184 ? -1.444 3.934 9.001 1.00 97.69 184 LEU A O 1
ATOM 1406 N N . LEU A 1 185 ? -1.922 2.051 10.130 1.00 97.94 185 LEU A N 1
ATOM 1407 C CA . LEU A 1 185 ? -1.535 1.128 9.062 1.00 97.94 185 LEU A CA 1
ATOM 1408 C C . LEU A 1 185 ? -2.449 1.251 7.844 1.00 97.94 185 LEU A C 1
ATOM 1410 O O . LEU A 1 185 ? -1.951 1.287 6.722 1.00 97.94 185 LEU A O 1
ATOM 1414 N N . GLY A 1 186 ? -3.759 1.378 8.051 1.00 96.75 186 GLY A N 1
ATOM 1415 C CA . GLY A 1 186 ? -4.730 1.577 6.978 1.00 96.75 186 GLY A CA 1
ATOM 1416 C C . GLY A 1 186 ? -4.453 2.854 6.186 1.00 96.75 186 GLY A C 1
ATOM 1417 O O . GLY A 1 186 ? -4.343 2.809 4.963 1.00 96.75 186 GLY A O 1
ATOM 1418 N N . ILE A 1 187 ? -4.249 3.983 6.872 1.00 96.94 187 ILE A N 1
ATOM 1419 C CA . ILE A 1 187 ? -3.948 5.270 6.226 1.00 96.94 187 ILE A CA 1
ATOM 1420 C C . ILE A 1 187 ? -2.618 5.204 5.468 1.00 96.94 187 ILE A C 1
ATOM 1422 O O . ILE A 1 187 ? -2.556 5.535 4.285 1.00 96.94 187 ILE A O 1
ATOM 1426 N N . THR A 1 188 ? -1.549 4.749 6.121 1.00 97.62 188 THR A N 1
ATOM 1427 C CA . THR A 1 188 ? -0.216 4.677 5.496 1.00 97.62 188 THR A CA 1
ATOM 1428 C C . THR A 1 188 ? -0.160 3.654 4.355 1.00 97.62 188 THR A C 1
ATOM 1430 O O . THR A 1 188 ? 0.488 3.897 3.333 1.00 97.62 188 THR A O 1
ATOM 1433 N N . GLY A 1 189 ? -0.894 2.545 4.463 1.00 95.44 189 GLY A N 1
ATOM 1434 C CA . GLY A 1 189 ? -1.069 1.561 3.394 1.00 95.44 189 GLY A CA 1
ATOM 1435 C C . GLY A 1 189 ? -1.801 2.149 2.186 1.00 95.44 189 GLY A C 1
ATOM 1436 O O . GLY A 1 189 ? -1.348 1.997 1.051 1.00 95.44 189 GLY A O 1
ATOM 1437 N N . LEU A 1 190 ? -2.876 2.910 2.413 1.00 94.81 190 LEU A N 1
ATOM 1438 C CA . LEU A 1 190 ? -3.605 3.593 1.340 1.00 94.81 190 LEU A CA 1
ATOM 1439 C C . LEU A 1 190 ? -2.753 4.652 0.640 1.00 94.81 190 LEU A C 1
ATOM 1441 O O . LEU A 1 190 ? -2.716 4.691 -0.591 1.00 94.81 190 LEU A O 1
ATOM 1445 N N . ILE A 1 191 ? -2.022 5.466 1.406 1.00 95.38 191 ILE A N 1
ATOM 1446 C CA . ILE A 1 191 ? -1.107 6.471 0.853 1.00 95.38 191 ILE A CA 1
ATOM 1447 C C . ILE A 1 191 ? -0.046 5.800 -0.024 1.00 95.38 191 ILE A C 1
ATOM 1449 O O . ILE A 1 191 ? 0.214 6.258 -1.134 1.00 95.38 191 ILE A O 1
ATOM 1453 N N . THR A 1 192 ? 0.558 4.703 0.435 1.00 94.00 192 THR A N 1
ATOM 1454 C CA . THR A 1 192 ? 1.635 4.033 -0.311 1.00 94.00 192 THR A CA 1
ATOM 1455 C C . THR A 1 192 ? 1.142 3.233 -1.519 1.00 94.00 192 THR A C 1
ATOM 1457 O O . THR A 1 192 ? 1.906 3.061 -2.474 1.00 94.00 192 THR A O 1
ATOM 1460 N N . LEU A 1 193 ? -0.098 2.734 -1.509 1.00 93.38 193 LEU A N 1
ATOM 1461 C CA . LEU A 1 193 ? -0.668 1.971 -2.625 1.00 93.38 193 LEU A CA 1
ATOM 1462 C C . LEU A 1 193 ? -1.294 2.873 -3.699 1.00 93.38 193 LEU A C 1
ATOM 1464 O O . LEU A 1 193 ? -1.029 2.682 -4.885 1.00 93.38 193 LEU A O 1
ATOM 1468 N N . PHE A 1 194 ? -2.090 3.868 -3.303 1.00 92.88 194 PHE A N 1
ATOM 1469 C CA . PHE A 1 194 ? -2.847 4.716 -4.235 1.00 92.88 194 PHE A CA 1
ATOM 1470 C C . PHE A 1 194 ? -2.206 6.079 -4.492 1.00 92.88 194 PHE A C 1
ATOM 1472 O O . PHE A 1 194 ? -2.536 6.737 -5.481 1.00 92.88 194 PHE A O 1
ATOM 1479 N N . GLY A 1 195 ? -1.278 6.514 -3.641 1.00 91.31 195 GLY A N 1
ATOM 1480 C CA . GLY A 1 195 ? -0.822 7.897 -3.640 1.00 91.31 195 GLY A CA 1
ATOM 1481 C C . GLY A 1 195 ? -0.108 8.345 -4.914 1.00 91.31 195 GLY A C 1
ATOM 1482 O O . GLY A 1 195 ? -0.247 9.500 -5.302 1.00 91.31 195 GLY A O 1
ATOM 1483 N N . ARG A 1 196 ? 0.579 7.447 -5.631 1.00 89.00 196 ARG A N 1
ATOM 1484 C CA . ARG A 1 196 ? 1.288 7.809 -6.871 1.00 89.00 196 ARG A CA 1
ATOM 1485 C C . ARG A 1 196 ? 0.358 8.241 -8.010 1.00 89.00 196 ARG A C 1
ATOM 1487 O O . ARG A 1 196 ? 0.706 9.182 -8.707 1.00 89.00 196 ARG A O 1
ATOM 1494 N N . ASN A 1 197 ? -0.801 7.599 -8.183 1.00 84.88 197 ASN A N 1
ATOM 1495 C CA . ASN A 1 197 ? -1.705 7.886 -9.315 1.00 84.88 197 ASN A CA 1
ATOM 1496 C C . ASN A 1 197 ? -2.992 8.573 -8.828 1.00 84.88 197 ASN A C 1
ATOM 1498 O O . ASN A 1 197 ? -4.079 8.247 -9.289 1.00 84.88 197 ASN A O 1
ATOM 1502 N N . GLY A 1 198 ? -2.892 9.402 -7.793 1.00 85.12 198 GLY A N 1
ATOM 1503 C CA . GLY A 1 198 ? -4.031 10.148 -7.264 1.00 85.12 198 GLY A CA 1
ATOM 1504 C C . GLY A 1 198 ? -3.549 11.287 -6.384 1.00 85.12 198 GLY A C 1
ATOM 1505 O O . GLY A 1 198 ? -3.586 12.444 -6.784 1.00 85.12 198 GLY A O 1
ATOM 1506 N N . LEU A 1 199 ? -2.997 10.954 -5.214 1.00 88.00 199 LEU A N 1
ATOM 1507 C CA . LEU A 1 199 ? -2.541 11.962 -4.253 1.00 88.00 199 LEU A CA 1
ATOM 1508 C C . LEU A 1 199 ? -1.438 12.866 -4.833 1.00 88.00 199 LEU A C 1
ATOM 1510 O O . LEU A 1 199 ? -1.500 14.079 -4.672 1.00 88.00 199 LEU A O 1
ATOM 1514 N N . MET A 1 200 ? -0.462 12.296 -5.547 1.00 92.75 200 MET A N 1
ATOM 1515 C CA . MET A 1 200 ? 0.670 13.022 -6.137 1.00 92.75 200 MET A CA 1
ATOM 1516 C C . MET A 1 200 ? 0.238 14.120 -7.117 1.00 92.75 200 MET A C 1
ATOM 1518 O O . MET A 1 200 ? 0.874 15.171 -7.162 1.00 92.75 200 MET A O 1
ATOM 1522 N N . GLU A 1 201 ? -0.827 13.894 -7.887 1.00 90.81 201 GLU A N 1
ATOM 1523 C CA . GLU A 1 201 ? -1.350 14.881 -8.839 1.00 90.81 201 GLU A CA 1
ATOM 1524 C C . GLU A 1 201 ? -1.996 16.071 -8.123 1.00 90.81 201 GLU A C 1
ATOM 1526 O O . GLU A 1 201 ? -1.964 17.187 -8.631 1.00 90.81 201 GLU A O 1
ATOM 1531 N N . TRP A 1 202 ? -2.534 15.849 -6.921 1.00 91.94 202 TRP A N 1
ATOM 1532 C CA . TRP A 1 202 ? -3.262 16.862 -6.158 1.00 91.94 202 TRP A CA 1
ATOM 1533 C C . TRP A 1 202 ? -2.343 17.725 -5.294 1.00 91.94 202 TRP A C 1
ATOM 1535 O O . TRP A 1 202 ? -2.547 18.931 -5.200 1.00 91.94 202 TRP A O 1
ATOM 1545 N N . ILE A 1 203 ? -1.339 17.122 -4.647 1.00 93.75 203 ILE A N 1
ATOM 1546 C CA . ILE A 1 203 ? -0.466 17.830 -3.690 1.00 93.75 203 ILE A CA 1
ATOM 1547 C C . ILE A 1 203 ? 0.944 18.106 -4.226 1.00 93.75 203 ILE A C 1
ATOM 1549 O O . ILE A 1 203 ? 1.719 18.793 -3.563 1.00 93.75 203 ILE A O 1
ATOM 1553 N N . GLY A 1 204 ? 1.297 17.575 -5.399 1.00 93.81 204 GLY A N 1
ATOM 1554 C CA . GLY A 1 204 ? 2.623 17.706 -6.002 1.00 93.81 204 GLY A CA 1
ATOM 1555 C C . GLY A 1 204 ? 3.621 16.621 -5.574 1.00 93.81 204 GLY A C 1
ATOM 1556 O O . GLY A 1 204 ? 3.476 15.952 -4.547 1.00 93.81 204 GLY A O 1
ATOM 1557 N N . ARG A 1 205 ? 4.672 16.439 -6.388 1.00 94.25 205 ARG A N 1
ATOM 1558 C CA . ARG A 1 205 ? 5.652 15.343 -6.235 1.00 94.25 205 ARG A CA 1
ATOM 1559 C C . ARG A 1 205 ? 6.475 15.445 -4.955 1.00 94.25 205 ARG A C 1
ATOM 1561 O O . ARG A 1 205 ? 6.707 14.425 -4.317 1.00 94.25 205 ARG A O 1
ATOM 1568 N N . GLU A 1 206 ? 6.897 16.650 -4.588 1.00 94.69 206 GLU A N 1
ATOM 1569 C CA . GLU A 1 206 ? 7.761 16.884 -3.426 1.00 94.69 206 GLU A CA 1
ATOM 1570 C C . GLU A 1 206 ? 7.022 16.625 -2.106 1.00 94.69 206 GLU A C 1
ATOM 1572 O O . GLU A 1 206 ? 7.483 15.845 -1.272 1.00 94.69 206 GLU A O 1
ATOM 1577 N N . ASN A 1 207 ? 5.807 17.162 -1.970 1.00 94.50 207 ASN A N 1
ATOM 1578 C CA . ASN A 1 207 ? 4.941 16.894 -0.819 1.00 94.50 207 ASN A CA 1
ATOM 1579 C C . ASN A 1 207 ? 4.617 15.402 -0.698 1.00 94.50 207 ASN A C 1
ATOM 1581 O O . ASN A 1 207 ? 4.708 14.822 0.388 1.00 94.50 207 ASN A O 1
ATOM 1585 N N . TYR A 1 208 ? 4.292 14.754 -1.822 1.00 95.25 208 TYR A N 1
ATOM 1586 C CA . TYR A 1 208 ? 4.047 13.318 -1.826 1.00 95.25 208 TYR A CA 1
ATOM 1587 C C . TYR A 1 208 ? 5.291 12.512 -1.443 1.00 95.25 208 TYR A C 1
ATOM 1589 O O . TYR A 1 208 ? 5.163 11.547 -0.695 1.00 95.25 208 TYR A O 1
ATOM 1597 N N . ALA A 1 209 ? 6.485 12.887 -1.908 1.00 95.38 209 ALA A N 1
ATOM 1598 C CA . ALA A 1 209 ? 7.720 12.190 -1.556 1.00 95.38 209 ALA A CA 1
ATOM 1599 C C . ALA A 1 209 ? 7.949 12.187 -0.037 1.00 95.38 209 ALA A C 1
ATOM 1601 O O . ALA A 1 209 ? 8.195 11.125 0.542 1.00 95.38 209 ALA A O 1
ATOM 1602 N N . THR A 1 210 ? 7.770 13.339 0.615 1.00 95.81 210 THR A N 1
ATOM 1603 C CA . THR A 1 210 ? 7.872 13.474 2.076 1.00 95.81 210 THR A CA 1
ATOM 1604 C C . THR A 1 210 ? 6.832 12.616 2.794 1.00 95.81 210 THR A C 1
ATOM 1606 O O . THR A 1 210 ? 7.169 11.836 3.687 1.00 95.81 210 THR A O 1
ATOM 1609 N N . ILE A 1 211 ? 5.567 12.688 2.375 1.00 95.88 211 ILE A N 1
ATOM 1610 C CA . ILE A 1 211 ? 4.484 11.905 2.985 1.00 95.88 211 ILE A CA 1
ATOM 1611 C C . ILE A 1 211 ? 4.695 10.401 2.771 1.00 95.88 211 ILE A C 1
ATOM 1613 O O . ILE A 1 211 ? 4.474 9.612 3.689 1.00 95.88 211 ILE A O 1
ATOM 1617 N N . ALA A 1 212 ? 5.144 9.979 1.590 1.00 95.75 212 ALA A N 1
ATOM 1618 C CA . ALA A 1 212 ? 5.403 8.579 1.273 1.00 95.75 212 ALA A CA 1
ATOM 1619 C C . ALA A 1 212 ? 6.602 8.025 2.056 1.00 95.75 212 ALA A C 1
ATOM 1621 O O . ALA A 1 212 ? 6.590 6.851 2.437 1.00 95.75 212 ALA A O 1
ATOM 1622 N N . LEU A 1 213 ? 7.624 8.849 2.312 1.00 96.75 213 LEU A N 1
ATOM 1623 C CA . LEU A 1 213 ? 8.751 8.491 3.174 1.00 96.75 213 LEU A CA 1
ATOM 1624 C C . LEU A 1 213 ? 8.269 8.209 4.601 1.00 96.75 213 LEU A C 1
ATOM 1626 O O . LEU A 1 213 ? 8.488 7.109 5.113 1.00 96.75 213 LEU A O 1
ATOM 1630 N N . TRP A 1 214 ? 7.544 9.158 5.198 1.00 96.88 214 TRP A N 1
ATOM 1631 C CA . TRP A 1 214 ? 6.981 8.996 6.539 1.00 96.88 214 TRP A CA 1
ATOM 1632 C C . TRP A 1 214 ? 5.990 7.842 6.614 1.00 96.88 214 TRP A C 1
ATOM 1634 O O . TRP A 1 214 ? 6.045 7.052 7.550 1.00 96.88 214 TRP A O 1
ATOM 1644 N N . SER A 1 215 ? 5.137 7.681 5.603 1.00 97.19 215 SER A N 1
ATOM 1645 C CA . SER A 1 215 ? 4.169 6.585 5.555 1.00 97.19 215 SER A CA 1
ATOM 1646 C C . SER A 1 215 ? 4.862 5.230 5.571 1.00 97.19 215 SER A C 1
ATOM 1648 O O . SER A 1 215 ? 4.464 4.370 6.345 1.00 97.19 215 SER A O 1
ATOM 1650 N N . LYS A 1 216 ? 5.928 5.042 4.782 1.00 96.69 216 LYS A N 1
ATOM 1651 C CA . LYS A 1 216 ? 6.712 3.797 4.798 1.00 96.69 216 LYS A CA 1
ATOM 1652 C C . LYS A 1 216 ? 7.356 3.547 6.160 1.00 96.69 216 LYS A C 1
ATOM 1654 O O . LYS A 1 216 ? 7.274 2.434 6.673 1.00 96.69 216 LYS A O 1
ATOM 1659 N N . TRP A 1 217 ? 7.968 4.572 6.754 1.00 97.56 217 TRP A N 1
ATOM 1660 C CA . TRP A 1 217 ? 8.594 4.444 8.069 1.00 97.56 217 TRP A CA 1
ATOM 1661 C C . TRP A 1 217 ? 7.567 4.089 9.154 1.00 97.56 217 TRP A C 1
ATOM 1663 O O . TRP A 1 217 ? 7.759 3.116 9.880 1.00 97.56 217 TRP A O 1
ATOM 1673 N N . VAL A 1 218 ? 6.443 4.808 9.218 1.00 98.06 218 VAL A N 1
ATOM 1674 C CA . VAL A 1 218 ? 5.360 4.535 10.173 1.00 98.06 218 VAL A CA 1
ATOM 1675 C C . VAL A 1 218 ? 4.774 3.144 9.942 1.00 98.06 218 VAL A C 1
ATOM 1677 O O . VAL A 1 218 ? 4.651 2.384 10.897 1.00 98.06 218 VAL A O 1
ATOM 1680 N N . HIS A 1 219 ? 4.462 2.770 8.698 1.00 98.06 219 HIS A N 1
ATOM 1681 C CA . HIS A 1 219 ? 3.837 1.482 8.389 1.00 98.06 219 HIS A CA 1
ATOM 1682 C C . HIS A 1 219 ? 4.709 0.299 8.827 1.00 98.06 219 HIS A C 1
ATOM 1684 O O . HIS A 1 219 ? 4.221 -0.634 9.460 1.00 98.06 219 HIS A O 1
ATOM 1690 N N . ASN A 1 220 ? 6.016 0.368 8.556 1.00 97.12 220 ASN A N 1
ATOM 1691 C CA . ASN A 1 220 ? 6.952 -0.707 8.886 1.00 97.12 220 ASN A CA 1
ATOM 1692 C C . ASN A 1 220 ? 7.213 -0.848 10.391 1.00 97.12 220 ASN A C 1
ATOM 1694 O O . ASN A 1 220 ? 7.500 -1.948 10.850 1.00 97.12 220 ASN A O 1
ATOM 1698 N N . ASN A 1 221 ? 7.142 0.245 11.154 1.00 97.00 221 ASN A N 1
ATOM 1699 C CA . ASN A 1 221 ? 7.387 0.207 12.597 1.00 97.00 221 ASN A CA 1
ATOM 1700 C C . ASN A 1 221 ? 6.105 -0.088 13.391 1.00 97.00 221 ASN A C 1
ATOM 1702 O O . ASN A 1 221 ? 6.123 -0.883 14.328 1.00 97.00 221 ASN A O 1
ATOM 1706 N N . VAL A 1 222 ? 4.971 0.507 13.007 1.00 97.69 222 VAL A N 1
ATOM 1707 C CA . VAL A 1 222 ? 3.683 0.334 13.704 1.00 97.69 222 VAL A CA 1
ATOM 1708 C C . VAL A 1 222 ? 3.071 -1.050 13.453 1.00 97.69 222 VAL A C 1
ATOM 1710 O O . VAL A 1 222 ? 2.297 -1.529 14.282 1.00 97.69 222 VAL A O 1
ATOM 1713 N N . SER A 1 223 ? 3.453 -1.740 12.374 1.00 97.12 223 SER A N 1
ATOM 1714 C CA . SER A 1 223 ? 3.023 -3.121 12.105 1.00 97.12 223 SER A CA 1
ATOM 1715 C C . SER A 1 223 ? 3.393 -4.079 13.240 1.00 97.12 223 SER A C 1
ATOM 1717 O O . SER A 1 223 ? 2.589 -4.937 13.599 1.00 97.12 223 SER A O 1
ATOM 1719 N N . TRP A 1 224 ? 4.547 -3.881 13.883 1.00 97.12 224 TRP A N 1
ATOM 1720 C CA . TRP A 1 224 ? 4.952 -4.649 15.061 1.00 97.12 224 TRP A CA 1
ATOM 1721 C C . TRP A 1 224 ? 4.013 -4.433 16.246 1.00 97.12 224 TRP A C 1
ATOM 1723 O O . TRP A 1 224 ? 3.582 -5.397 16.876 1.00 97.12 224 TRP A O 1
ATOM 1733 N N . ALA A 1 225 ? 3.642 -3.180 16.517 1.00 95.62 225 ALA A N 1
ATOM 1734 C CA . ALA A 1 225 ? 2.689 -2.853 17.573 1.00 95.62 225 ALA A CA 1
ATOM 1735 C C . ALA A 1 225 ? 1.305 -3.469 17.303 1.00 95.62 225 ALA A C 1
ATOM 1737 O O . ALA A 1 225 ? 0.681 -3.995 18.224 1.00 95.62 225 ALA A O 1
ATOM 1738 N N . PHE A 1 226 ? 0.853 -3.468 16.043 1.00 97.62 226 PHE A N 1
ATOM 1739 C CA . PHE A 1 226 ? -0.392 -4.126 15.640 1.00 97.62 226 PHE A CA 1
ATOM 1740 C C . PHE A 1 226 ? -0.336 -5.641 15.846 1.00 97.62 226 PHE A C 1
ATOM 1742 O O . PHE A 1 226 ? -1.255 -6.202 16.439 1.00 97.62 226 PHE A O 1
ATOM 1749 N N . MET A 1 227 ? 0.743 -6.306 15.412 1.00 97.31 227 MET A N 1
ATOM 1750 C CA . MET A 1 227 ? 0.899 -7.754 15.592 1.00 97.31 227 MET A CA 1
ATOM 1751 C C . MET A 1 227 ? 0.909 -8.146 17.074 1.00 97.31 227 MET A C 1
ATOM 1753 O O . MET A 1 227 ? 0.211 -9.082 17.461 1.00 97.31 227 MET A O 1
ATOM 1757 N N . LEU A 1 228 ? 1.623 -7.396 17.921 1.00 95.56 228 LEU A N 1
ATOM 1758 C CA . LEU A 1 228 ? 1.608 -7.611 19.372 1.00 95.56 228 LEU A CA 1
ATOM 1759 C C . LEU A 1 228 ? 0.216 -7.379 19.972 1.00 95.56 228 LEU A C 1
ATOM 1761 O O . LEU A 1 228 ? -0.251 -8.195 20.766 1.00 95.56 228 LEU A O 1
ATOM 1765 N N . GLY A 1 229 ? -0.466 -6.303 19.570 1.00 95.44 229 GLY A N 1
ATOM 1766 C CA . GLY A 1 229 ? -1.833 -6.016 20.005 1.00 95.44 229 GLY A CA 1
ATOM 1767 C C . GLY A 1 229 ? -2.819 -7.116 19.609 1.00 95.44 229 GLY A C 1
ATOM 1768 O O . GLY A 1 229 ? -3.647 -7.513 20.427 1.00 95.44 229 GLY A O 1
ATOM 1769 N N . LEU A 1 230 ? -2.692 -7.654 18.393 1.00 95.69 230 LEU A N 1
ATOM 1770 C CA . LEU A 1 230 ? -3.525 -8.746 17.893 1.00 95.69 230 LEU A CA 1
ATOM 1771 C C . LEU A 1 230 ? -3.321 -10.020 18.715 1.00 95.69 230 LEU A C 1
ATOM 1773 O O . LEU A 1 230 ? -4.303 -10.608 19.164 1.00 95.69 230 LEU A O 1
ATOM 1777 N N . VAL A 1 231 ? -2.067 -10.413 18.961 1.00 95.31 231 VAL A N 1
ATOM 1778 C CA . VAL A 1 231 ? -1.744 -11.579 19.800 1.00 95.31 231 VAL A CA 1
ATOM 1779 C C . VAL A 1 231 ? -2.274 -11.387 21.221 1.00 95.31 231 VAL A C 1
ATOM 1781 O O . VAL A 1 231 ? -2.901 -12.291 21.767 1.00 95.31 231 VAL A O 1
ATOM 1784 N N . MET A 1 232 ? -2.080 -10.206 21.811 1.00 92.88 232 MET A N 1
ATOM 1785 C CA . MET A 1 232 ? -2.530 -9.919 23.173 1.00 92.88 232 MET A CA 1
ATOM 1786 C C . MET A 1 232 ? -4.055 -10.016 23.301 1.00 92.88 232 MET A C 1
ATOM 1788 O O . MET A 1 232 ? -4.552 -10.706 24.189 1.00 92.88 232 MET A O 1
ATOM 1792 N N . VAL A 1 233 ? -4.803 -9.352 22.412 1.00 92.44 233 VAL A N 1
ATOM 1793 C CA . VAL A 1 233 ? -6.276 -9.381 22.419 1.00 92.44 233 VAL A CA 1
ATOM 1794 C C . VAL A 1 233 ? -6.799 -10.786 22.126 1.00 92.44 233 VAL A C 1
ATOM 1796 O O . VAL A 1 233 ? -7.714 -11.236 22.809 1.00 92.44 233 VAL A O 1
ATOM 1799 N N . PHE A 1 234 ? -6.192 -11.506 21.176 1.00 93.88 234 PHE A N 1
ATOM 1800 C CA . PHE A 1 234 ? -6.542 -12.897 20.893 1.00 93.88 234 PHE A CA 1
ATOM 1801 C C . PHE A 1 234 ? -6.397 -13.772 22.140 1.00 93.88 234 PHE A C 1
ATOM 1803 O O . PHE A 1 234 ? -7.345 -14.456 22.514 1.00 93.88 234 PHE A O 1
ATOM 1810 N N . VAL A 1 235 ? -5.252 -13.711 22.829 1.00 92.62 235 VAL A N 1
ATOM 1811 C CA . VAL A 1 235 ? -5.029 -14.522 24.034 1.00 92.62 235 VAL A CA 1
ATOM 1812 C C . VAL A 1 235 ? -6.029 -14.169 25.136 1.00 92.62 235 VAL A C 1
ATOM 1814 O O . VAL A 1 235 ? -6.620 -15.066 25.732 1.00 92.62 235 VAL A O 1
ATOM 1817 N N . MET A 1 236 ? -6.262 -12.876 25.376 1.00 89.19 236 MET A N 1
ATOM 1818 C CA . MET A 1 236 ? -7.187 -12.419 26.416 1.00 89.19 236 MET A CA 1
ATOM 1819 C C . MET A 1 236 ? -8.651 -12.768 26.141 1.00 89.19 236 MET A C 1
ATOM 1821 O O . MET A 1 236 ? -9.404 -12.867 27.095 1.00 89.19 236 MET A O 1
ATOM 1825 N N . TRP A 1 237 ? -9.084 -12.880 24.885 1.00 84.88 237 TRP A N 1
ATOM 1826 C CA . TRP A 1 237 ? -10.504 -13.091 24.557 1.00 84.88 237 TRP A CA 1
ATOM 1827 C C . TRP A 1 237 ? -10.838 -14.528 24.163 1.00 84.88 237 TRP A C 1
ATOM 1829 O O . TRP A 1 237 ? -12.004 -14.903 24.203 1.00 84.88 237 TRP A O 1
ATOM 1839 N N . VAL A 1 238 ? -9.847 -15.316 23.740 1.00 90.62 238 VAL A N 1
ATOM 1840 C CA . VAL A 1 238 ? -10.053 -16.721 23.359 1.00 90.62 238 VAL A CA 1
ATOM 1841 C C . VAL A 1 238 ? -9.829 -17.665 24.536 1.00 90.62 238 VAL A C 1
ATOM 1843 O O . VAL A 1 238 ? -10.531 -18.666 24.642 1.00 90.62 238 VAL A O 1
ATOM 1846 N N . PHE A 1 239 ? -8.862 -17.377 25.411 1.00 81.06 239 PHE A N 1
ATOM 1847 C CA . PHE A 1 239 ? -8.525 -18.258 26.537 1.00 81.06 239 PHE A CA 1
ATOM 1848 C C . PHE A 1 239 ? -9.136 -17.833 27.880 1.00 81.06 239 PHE A C 1
ATOM 1850 O O . PHE A 1 239 ? -8.964 -18.552 28.864 1.00 81.06 239 PHE A O 1
ATOM 1857 N N . HIS A 1 240 ? -9.809 -16.682 27.943 1.00 59.75 240 HIS A N 1
ATOM 1858 C CA . HIS A 1 240 ? -10.499 -16.183 29.136 1.00 59.75 240 HIS A CA 1
ATOM 1859 C C . HIS A 1 240 ? -12.010 -16.305 28.962 1.00 59.75 240 HIS A C 1
ATOM 1861 O O . HIS A 1 240 ? -12.672 -16.680 29.953 1.00 59.75 240 HIS A O 1
#

Foldseek 3Di:
DPPPVVVVVVVPPPPDPPPPPPPPPPPPPPPPPVVVVLQADDDPVLVVCVVVVHDHDCVSLLVQLFDQPPWDDQPDPVGTPGRGDPSSPVSCLQNLVDPADDPDPDVCRSRPHDCPCVVVVVCLLPVCLVVVVVVVVVVVVVVVVCCVVVPDDDDPPDDPPDDDCPDDPLLVVLVCLQVVLVVLLVVLVCLQRCVVPPVCVVPHDVVSVVSNVVSVVSNVVSVVSNVVSVVSNCCVPVVD

pLDDT: mean 82.08, std 16.85, range [39.12, 98.06]